Protein AF-A0A535A399-F1 (afdb_monomer_lite)

Structure (mmCIF, N/CA/C/O backbone):
data_AF-A0A535A399-F1
#
_entry.id   AF-A0A535A399-F1
#
loop_
_atom_site.group_PDB
_atom_site.id
_atom_site.type_symbol
_atom_site.label_atom_id
_atom_site.label_alt_id
_atom_site.label_comp_id
_atom_site.label_asym_id
_atom_site.label_entity_id
_atom_site.label_seq_id
_atom_site.pdbx_PDB_ins_code
_atom_site.Cartn_x
_atom_site.Cartn_y
_atom_site.Cartn_z
_atom_site.occupancy
_atom_site.B_iso_or_equiv
_atom_site.auth_seq_id
_atom_site.auth_comp_id
_atom_site.auth_asym_id
_atom_site.auth_atom_id
_atom_site.pdbx_PDB_model_num
ATOM 1 N N . MET A 1 1 ? 43.760 18.604 -15.303 1.00 51.03 1 MET A N 1
ATOM 2 C CA . MET A 1 1 ? 42.952 17.356 -15.287 1.00 51.03 1 MET A CA 1
ATOM 3 C C . MET A 1 1 ? 43.557 16.235 -14.436 1.00 51.03 1 MET A C 1
ATOM 5 O O . MET A 1 1 ? 42.815 15.638 -13.672 1.00 51.03 1 MET A O 1
ATOM 9 N N . ARG A 1 2 ? 44.872 15.962 -14.488 1.00 47.97 2 ARG A N 1
ATOM 10 C CA . ARG A 1 2 ? 45.506 14.887 -13.687 1.00 47.97 2 ARG A CA 1
ATOM 11 C C . ARG A 1 2 ? 45.460 15.099 -12.161 1.00 47.97 2 ARG A C 1
ATOM 13 O O . ARG A 1 2 ? 45.265 14.142 -11.426 1.00 47.97 2 ARG A O 1
ATOM 20 N N . VAL A 1 3 ? 45.540 16.349 -11.697 1.00 52.62 3 VAL A N 1
ATOM 21 C CA . VAL A 1 3 ? 45.495 16.698 -10.259 1.00 52.62 3 VAL A CA 1
ATOM 22 C C . VAL A 1 3 ? 44.094 16.506 -9.654 1.00 52.62 3 VAL A C 1
ATOM 24 O O . VAL A 1 3 ? 43.967 16.018 -8.539 1.00 52.62 3 VAL A O 1
ATOM 27 N N . ALA A 1 4 ? 43.031 16.792 -10.415 1.00 51.91 4 ALA A N 1
ATOM 28 C CA . ALA A 1 4 ? 41.646 16.596 -9.970 1.00 51.91 4 ALA A CA 1
ATOM 29 C C . ALA A 1 4 ? 41.257 15.106 -9.880 1.00 51.91 4 ALA A C 1
ATOM 31 O O . ALA A 1 4 ? 40.524 14.708 -8.976 1.00 51.91 4 ALA A O 1
ATOM 32 N N . ALA A 1 5 ? 41.788 14.273 -10.782 1.00 55.59 5 ALA A N 1
ATOM 33 C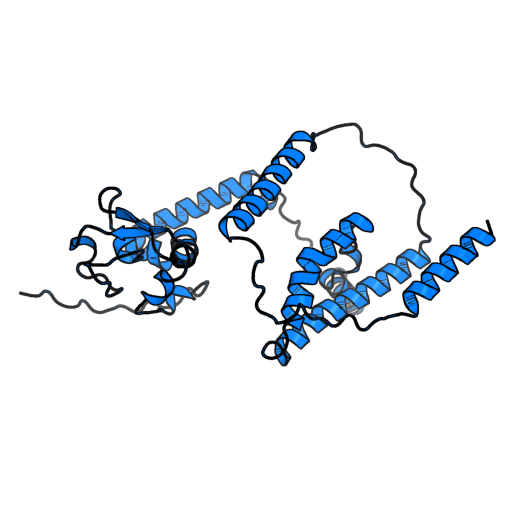 CA . ALA A 1 5 ? 41.616 12.820 -10.740 1.00 55.59 5 ALA A CA 1
ATOM 34 C C . ALA A 1 5 ? 42.373 12.177 -9.560 1.00 55.59 5 ALA A C 1
ATOM 36 O O . ALA A 1 5 ? 41.863 11.267 -8.916 1.00 55.59 5 ALA A O 1
ATOM 37 N N . ALA A 1 6 ? 43.565 12.687 -9.230 1.00 59.94 6 ALA A N 1
ATOM 38 C CA . ALA A 1 6 ? 44.324 12.233 -8.065 1.00 59.94 6 ALA A CA 1
ATOM 39 C C . ALA A 1 6 ? 43.655 12.643 -6.740 1.00 59.94 6 ALA A C 1
ATOM 41 O O . ALA A 1 6 ? 43.586 11.840 -5.816 1.00 59.94 6 ALA A O 1
ATOM 42 N N . ALA A 1 7 ? 43.098 13.857 -6.666 1.00 59.88 7 ALA A N 1
ATOM 43 C CA . ALA A 1 7 ? 42.385 14.341 -5.484 1.00 59.88 7 ALA A CA 1
ATOM 44 C C . ALA A 1 7 ? 41.079 13.571 -5.217 1.00 59.88 7 ALA A C 1
ATOM 46 O O . ALA A 1 7 ? 40.766 13.276 -4.067 1.00 59.88 7 ALA A O 1
ATOM 47 N N . THR A 1 8 ? 40.345 13.196 -6.269 1.00 63.62 8 THR A N 1
ATOM 48 C CA . THR A 1 8 ? 39.123 12.377 -6.157 1.00 63.62 8 THR A CA 1
ATOM 49 C C . THR A 1 8 ? 39.428 10.923 -5.802 1.00 63.62 8 THR A C 1
ATOM 51 O O . THR A 1 8 ? 38.735 10.349 -4.965 1.00 63.62 8 THR A O 1
ATOM 54 N N . ALA A 1 9 ? 40.497 10.341 -6.353 1.00 65.25 9 ALA A N 1
ATOM 55 C CA . ALA A 1 9 ? 40.959 9.006 -5.969 1.00 65.25 9 ALA A CA 1
ATOM 56 C C . ALA A 1 9 ? 41.462 8.956 -4.514 1.00 65.25 9 ALA A C 1
ATOM 58 O O . ALA A 1 9 ? 41.145 8.013 -3.794 1.00 65.25 9 ALA A O 1
ATOM 59 N N . ALA A 1 10 ? 42.181 9.989 -4.058 1.00 62.50 10 ALA A N 1
ATOM 60 C CA . ALA A 1 10 ? 42.617 10.113 -2.668 1.00 62.50 10 ALA A CA 1
ATOM 61 C C . ALA A 1 10 ? 41.430 10.287 -1.708 1.00 62.50 10 ALA A C 1
ATOM 63 O O . ALA A 1 10 ? 41.395 9.642 -0.666 1.00 62.50 10 ALA A O 1
ATOM 64 N N . TRP A 1 11 ? 40.418 11.078 -2.081 1.00 58.31 11 TRP A N 1
ATOM 65 C CA . TRP A 1 11 ? 39.183 11.218 -1.300 1.00 58.31 11 TRP A CA 1
ATOM 66 C C . TRP A 1 11 ? 38.404 9.904 -1.184 1.00 58.31 11 TRP A C 1
ATOM 68 O O . TRP A 1 11 ? 37.965 9.548 -0.091 1.00 58.31 11 TRP A O 1
ATOM 78 N N . LEU A 1 12 ? 38.273 9.146 -2.277 1.00 63.03 12 LEU A N 1
ATOM 79 C CA . LEU A 1 12 ? 37.632 7.826 -2.270 1.00 63.03 12 LEU A CA 1
ATOM 80 C C . LEU A 1 12 ? 38.425 6.801 -1.444 1.00 63.03 12 LEU A C 1
ATOM 82 O O . LEU A 1 12 ? 37.821 6.005 -0.730 1.00 63.03 12 LEU A O 1
ATOM 86 N N . ALA A 1 13 ? 39.759 6.851 -1.485 1.00 62.84 13 ALA A N 1
ATOM 87 C CA . ALA A 1 13 ? 40.618 5.986 -0.678 1.00 62.84 13 ALA A CA 1
ATOM 88 C C . ALA A 1 13 ? 40.545 6.332 0.820 1.00 62.84 13 ALA A C 1
ATOM 90 O O . ALA A 1 13 ? 40.406 5.435 1.645 1.00 62.84 13 ALA A O 1
ATOM 91 N N . ILE A 1 14 ? 40.549 7.619 1.182 1.00 60.12 14 ILE A N 1
ATOM 92 C CA . ILE A 1 14 ? 40.402 8.079 2.574 1.00 60.12 14 ILE A CA 1
ATOM 93 C C . ILE A 1 14 ? 39.015 7.713 3.127 1.00 60.12 14 ILE A C 1
ATOM 95 O O . ILE A 1 14 ? 38.907 7.275 4.270 1.00 60.12 14 ILE A O 1
ATOM 99 N N . SER A 1 15 ? 37.968 7.791 2.298 1.00 57.69 15 SER A N 1
ATOM 100 C CA . SER A 1 15 ? 36.603 7.376 2.664 1.00 57.69 15 SER A CA 1
ATOM 101 C C . SER A 1 15 ? 36.465 5.858 2.861 1.00 57.69 15 SER A C 1
ATOM 103 O O . SER A 1 15 ? 35.567 5.412 3.568 1.00 57.69 15 SER A O 1
ATOM 105 N N . ALA A 1 16 ? 37.340 5.060 2.240 1.00 58.72 16 ALA A N 1
ATOM 106 C CA . ALA A 1 16 ? 37.326 3.599 2.329 1.00 58.72 16 ALA A CA 1
ATOM 107 C C . ALA A 1 16 ? 38.181 3.039 3.483 1.00 58.72 16 ALA A C 1
ATOM 109 O O . ALA A 1 16 ? 37.978 1.895 3.883 1.00 58.72 16 ALA A O 1
ATOM 110 N N . ILE A 1 17 ? 39.129 3.818 4.022 1.00 60.44 17 ILE A N 1
ATOM 111 C CA . ILE A 1 17 ? 40.111 3.342 5.018 1.00 60.44 17 ILE A CA 1
ATOM 112 C C . ILE A 1 17 ? 39.673 3.612 6.470 1.00 60.44 17 ILE A C 1
ATOM 114 O O . ILE A 1 17 ? 40.248 3.048 7.396 1.00 60.44 17 ILE A O 1
ATOM 118 N N . ALA A 1 18 ? 38.606 4.380 6.698 1.00 51.69 18 ALA A N 1
ATOM 119 C CA . ALA A 1 18 ? 38.059 4.582 8.039 1.00 51.69 18 ALA A CA 1
ATOM 120 C C . ALA A 1 18 ? 36.607 4.092 8.160 1.00 51.69 18 ALA A C 1
ATOM 122 O O . ALA A 1 18 ? 35.697 4.913 8.301 1.00 51.69 18 ALA A O 1
ATOM 123 N N . PRO A 1 19 ? 36.345 2.771 8.197 1.00 46.31 19 PRO A N 1
ATOM 124 C CA . PRO A 1 19 ? 35.197 2.299 8.943 1.00 46.31 19 PRO A CA 1
ATOM 125 C C . PRO A 1 19 ? 35.520 2.543 10.423 1.00 46.31 19 PRO A C 1
ATOM 127 O O . PRO A 1 19 ? 35.995 1.662 11.136 1.00 46.31 19 PRO A O 1
ATOM 130 N N . LEU A 1 20 ? 35.289 3.773 10.895 1.00 55.69 20 LEU A N 1
ATOM 131 C CA . LEU A 1 20 ? 34.991 3.968 12.310 1.00 55.69 20 LEU A CA 1
ATOM 132 C C . LEU A 1 20 ? 33.887 2.957 12.643 1.00 55.69 20 LEU A C 1
ATOM 134 O O . LEU A 1 20 ? 32.983 2.788 11.816 1.00 55.69 20 LEU A O 1
ATOM 138 N N . PRO A 1 21 ? 33.945 2.259 13.788 1.00 48.09 21 PRO A N 1
ATOM 139 C CA . PRO A 1 21 ? 32.846 1.411 14.197 1.00 48.09 21 PRO A CA 1
ATOM 140 C C . PRO A 1 21 ? 31.627 2.323 14.325 1.00 48.09 21 PRO A C 1
ATOM 142 O O . PRO A 1 21 ? 31.464 3.035 15.311 1.00 48.09 21 PRO A O 1
ATOM 145 N N . ALA A 1 22 ? 30.792 2.341 13.287 1.00 48.72 22 ALA A N 1
ATOM 146 C CA . ALA A 1 22 ? 29.444 2.852 13.359 1.00 48.72 22 ALA A CA 1
ATOM 147 C C . ALA A 1 22 ? 28.709 1.830 14.212 1.00 48.72 22 ALA A C 1
ATOM 149 O O . ALA A 1 22 ? 28.103 0.876 13.726 1.00 48.72 22 ALA A O 1
ATOM 150 N N . THR A 1 23 ? 28.888 1.964 15.518 1.00 54.34 23 THR A N 1
ATOM 151 C CA . THR A 1 23 ? 28.111 1.247 16.497 1.00 54.34 23 THR A CA 1
ATOM 152 C C . THR A 1 23 ? 26.652 1.540 16.174 1.00 54.34 23 THR A C 1
ATOM 154 O O . THR A 1 23 ? 26.210 2.689 16.170 1.00 54.34 23 THR A O 1
ATOM 157 N N . GLY A 1 24 ? 25.902 0.498 15.815 1.00 47.06 24 GLY A N 1
ATOM 158 C CA . GLY A 1 24 ? 24.469 0.561 15.539 1.00 47.06 24 GLY A CA 1
ATOM 159 C C . GLY A 1 24 ? 23.665 0.838 16.809 1.00 47.06 24 GLY A C 1
ATOM 160 O O . GLY A 1 24 ? 22.754 0.086 17.134 1.00 47.06 24 GLY A O 1
ATOM 161 N N . HIS A 1 25 ? 24.002 1.903 17.542 1.00 51.94 25 HIS A N 1
ATOM 162 C CA . HIS A 1 25 ? 23.424 2.296 18.827 1.00 51.94 25 HIS A CA 1
ATOM 163 C C . HIS A 1 25 ? 21.925 2.636 18.757 1.00 51.94 25 HIS A C 1
ATOM 165 O O . HIS A 1 25 ? 21.311 2.868 19.791 1.00 51.94 25 HIS A O 1
ATOM 171 N N . ALA A 1 26 ? 21.317 2.637 17.566 1.00 54.28 26 ALA A N 1
ATOM 172 C CA . ALA A 1 26 ? 19.892 2.896 17.366 1.00 54.28 26 ALA A CA 1
ATOM 173 C C . ALA A 1 26 ? 19.056 1.636 17.059 1.00 54.28 26 ALA A C 1
ATOM 175 O O . ALA A 1 26 ? 17.834 1.719 16.980 1.00 54.28 26 ALA A O 1
ATOM 176 N N . LEU A 1 27 ? 19.675 0.465 16.878 1.00 54.34 27 LEU A N 1
ATOM 177 C CA . LEU A 1 27 ? 18.979 -0.763 16.476 1.00 54.34 27 LEU A CA 1
ATOM 178 C C . LEU A 1 27 ? 18.649 -1.632 17.700 1.00 54.34 27 LEU A C 1
ATOM 180 O O . LEU A 1 27 ? 19.171 -2.734 17.836 1.00 54.34 27 LEU A O 1
ATOM 184 N N . GLY A 1 28 ? 17.813 -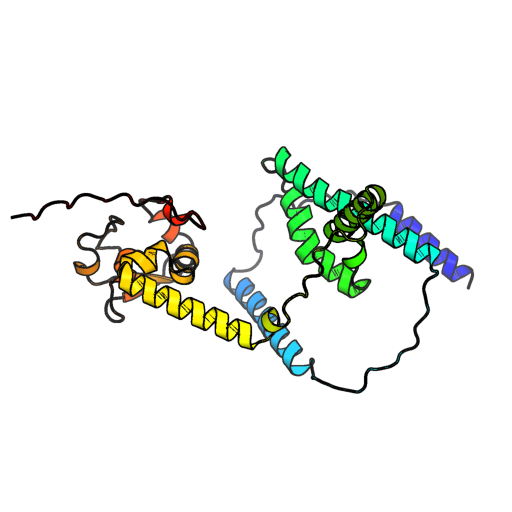1.127 18.614 1.00 54.91 28 GLY A N 1
ATOM 185 C CA . GLY A 1 28 ? 17.301 -1.934 19.736 1.00 54.91 28 GLY A CA 1
ATOM 186 C C . GLY A 1 28 ? 16.899 -1.181 21.008 1.00 54.91 28 GLY A C 1
ATOM 187 O O . GLY A 1 28 ? 16.293 -1.781 21.889 1.00 54.91 28 GLY A O 1
ATOM 188 N N . GLY A 1 29 ? 17.212 0.113 21.127 1.00 58.94 29 GLY A N 1
ATOM 189 C CA . GLY A 1 29 ? 16.781 0.935 22.263 1.00 58.94 29 GLY A CA 1
ATOM 190 C C . GLY A 1 29 ? 15.366 1.487 22.080 1.00 58.94 29 GLY A C 1
ATOM 191 O O . GLY A 1 29 ? 14.971 1.830 20.966 1.00 58.94 29 GLY A O 1
ATOM 192 N N . VAL A 1 30 ? 14.610 1.616 23.174 1.00 57.47 30 VAL A N 1
ATOM 193 C CA . VAL A 1 30 ? 13.337 2.351 23.169 1.00 57.47 30 VAL A CA 1
ATOM 194 C C . VAL A 1 30 ? 13.646 3.818 22.866 1.00 57.47 30 VAL A C 1
ATOM 196 O O . VAL A 1 30 ? 14.316 4.490 23.649 1.00 57.47 30 VAL A O 1
ATOM 199 N N . PHE A 1 31 ? 13.199 4.307 21.709 1.00 60.69 31 PHE A N 1
ATOM 200 C CA . PHE A 1 31 ? 13.395 5.698 21.315 1.00 60.69 31 PHE A CA 1
ATOM 201 C C . PHE A 1 31 ? 12.510 6.599 22.181 1.00 60.69 31 PHE A C 1
ATOM 203 O O . PHE A 1 31 ? 11.288 6.617 22.028 1.00 60.69 31 PHE A O 1
ATOM 210 N N . THR A 1 32 ? 13.113 7.342 23.105 1.00 71.62 32 THR A N 1
ATOM 211 C CA . THR A 1 32 ? 12.411 8.369 23.874 1.00 71.62 32 THR A CA 1
ATOM 212 C C . THR A 1 32 ? 12.397 9.661 23.064 1.00 71.62 32 THR A C 1
ATOM 214 O O . THR A 1 32 ? 13.442 10.195 22.693 1.00 71.62 32 THR A O 1
ATOM 217 N N . LEU A 1 33 ? 11.203 10.162 22.729 1.00 74.38 33 LEU A N 1
ATOM 218 C CA . LEU A 1 33 ? 11.092 11.415 21.987 1.00 74.38 33 LEU A CA 1
ATOM 219 C C . LEU A 1 33 ? 11.594 12.574 22.870 1.00 74.38 33 LEU A C 1
ATOM 221 O O . LEU A 1 33 ? 11.069 12.761 23.967 1.00 74.38 33 LEU A O 1
ATOM 225 N N . PRO A 1 34 ? 12.547 13.398 22.395 1.00 81.50 34 PRO A N 1
ATOM 226 C CA . PRO A 1 34 ? 13.045 14.552 23.147 1.00 81.50 34 PRO A CA 1
ATOM 227 C C . PRO A 1 34 ? 12.033 15.710 23.215 1.00 81.50 34 PRO A C 1
ATOM 229 O O . PRO A 1 34 ? 12.269 16.699 23.903 1.00 81.50 34 PRO A O 1
ATOM 232 N N . VAL A 1 35 ? 10.917 15.607 22.487 1.00 88.25 35 VAL A N 1
ATOM 233 C CA . VAL A 1 35 ? 9.863 16.622 22.386 1.00 88.25 35 VAL A CA 1
ATOM 234 C C . VAL A 1 35 ? 8.502 16.035 22.774 1.00 88.25 35 VAL A C 1
ATOM 236 O O . VAL A 1 35 ? 8.281 14.839 22.565 1.00 88.25 35 VAL A O 1
ATOM 239 N N . PRO A 1 36 ? 7.560 16.850 23.291 1.00 91.44 36 PRO A N 1
ATOM 240 C CA . PRO A 1 36 ? 6.207 16.391 23.594 1.00 91.44 36 PRO A CA 1
ATOM 241 C C . PRO A 1 36 ? 5.538 15.741 22.376 1.00 91.44 36 PRO A C 1
ATOM 243 O O . PRO A 1 36 ? 5.612 16.275 21.266 1.00 91.44 36 PRO A O 1
ATOM 246 N N . LEU A 1 37 ? 4.834 14.624 22.590 1.00 80.69 37 LEU A N 1
ATOM 247 C CA . LEU A 1 37 ? 4.185 13.842 21.527 1.00 80.69 37 LEU A CA 1
ATOM 248 C C . LEU A 1 37 ? 3.296 14.703 20.617 1.00 80.69 37 LEU A C 1
ATOM 250 O O . LEU A 1 37 ? 3.333 14.555 19.399 1.00 80.69 37 LEU A O 1
ATOM 254 N N . ALA A 1 38 ? 2.536 15.635 21.198 1.00 85.19 38 ALA A N 1
ATOM 255 C CA . ALA A 1 38 ? 1.663 16.530 20.443 1.00 85.19 38 ALA A CA 1
ATOM 256 C C . ALA A 1 38 ? 2.442 17.393 19.436 1.00 85.19 38 ALA A C 1
ATOM 258 O O . ALA A 1 38 ? 2.012 17.539 18.295 1.00 85.19 38 ALA A O 1
ATOM 259 N N . LEU A 1 39 ? 3.609 17.914 19.831 1.00 87.50 39 LEU A N 1
ATOM 260 C CA . LEU A 1 39 ? 4.452 18.727 18.955 1.00 87.50 39 LEU A CA 1
ATOM 261 C C . LEU A 1 39 ? 5.055 17.879 17.828 1.00 87.50 39 LEU A C 1
ATOM 263 O O . LEU A 1 39 ? 5.101 18.321 16.682 1.00 87.50 39 LEU A O 1
ATOM 267 N N . TYR A 1 40 ? 5.462 16.646 18.141 1.00 85.25 40 TYR A N 1
ATOM 268 C CA . TYR A 1 40 ? 5.949 15.693 17.145 1.00 85.25 40 TYR A CA 1
ATOM 269 C C . TYR A 1 40 ? 4.874 15.339 16.109 1.00 85.25 40 TYR A C 1
ATOM 271 O O . TYR A 1 40 ? 5.120 15.459 14.910 1.00 85.25 40 TYR A O 1
ATOM 279 N N . LEU A 1 41 ? 3.673 14.953 16.555 1.00 87.56 41 LEU A N 1
ATOM 280 C CA . LEU A 1 41 ? 2.565 14.591 15.666 1.00 87.56 41 LEU A CA 1
ATOM 281 C C . LEU A 1 41 ? 2.095 15.785 14.829 1.00 87.56 41 LEU A C 1
ATOM 283 O O . LEU A 1 41 ? 1.865 15.632 13.630 1.00 87.56 41 LEU A O 1
ATOM 287 N N . ALA A 1 42 ? 2.008 16.976 15.429 1.00 90.88 42 ALA A N 1
ATOM 288 C CA . ALA A 1 42 ? 1.669 18.199 14.708 1.00 90.88 42 ALA A CA 1
ATOM 289 C C . ALA A 1 42 ? 2.714 18.527 13.632 1.00 90.88 42 ALA A C 1
ATOM 291 O O . ALA A 1 42 ? 2.350 18.822 12.495 1.00 90.88 42 ALA A O 1
ATOM 292 N N . GLY A 1 43 ? 4.007 18.418 13.957 1.00 92.50 43 GLY A N 1
ATOM 293 C CA . GLY A 1 43 ? 5.096 18.625 13.001 1.00 92.50 43 GLY A CA 1
ATOM 294 C C . GLY A 1 43 ? 5.082 17.606 11.859 1.00 92.50 43 GLY A C 1
ATOM 295 O O . GLY A 1 43 ? 5.147 17.992 10.693 1.00 92.50 43 GLY A O 1
ATOM 296 N N . ALA A 1 44 ? 4.931 16.316 12.172 1.00 88.50 44 ALA A N 1
ATOM 297 C CA . ALA A 1 44 ? 4.834 15.255 11.172 1.00 88.50 44 ALA A CA 1
ATOM 298 C C . ALA A 1 44 ? 3.626 15.463 10.243 1.00 88.50 44 ALA A C 1
ATOM 300 O O . ALA A 1 44 ? 3.773 15.435 9.020 1.00 88.50 44 ALA A O 1
ATOM 301 N N . GLY A 1 45 ? 2.451 15.749 10.813 1.00 93.12 45 GLY A N 1
ATOM 302 C CA . GLY A 1 45 ? 1.237 16.048 10.056 1.00 93.12 45 GLY A CA 1
ATOM 303 C C . GLY A 1 45 ? 1.390 17.280 9.163 1.00 93.12 45 GLY A C 1
ATOM 304 O O . GLY A 1 45 ? 1.012 17.240 7.993 1.00 93.12 45 GLY A O 1
ATOM 305 N N . ALA A 1 46 ? 2.012 18.347 9.672 1.00 94.12 46 ALA A N 1
ATOM 306 C CA . ALA A 1 46 ? 2.277 19.561 8.905 1.00 94.12 46 ALA A CA 1
ATOM 307 C C . ALA A 1 46 ? 3.230 19.313 7.726 1.00 94.12 46 ALA A C 1
ATOM 309 O O . ALA A 1 46 ? 2.963 19.794 6.627 1.00 94.12 46 ALA A O 1
ATOM 310 N N . VAL A 1 47 ? 4.305 18.535 7.912 1.00 94.12 47 VAL A N 1
ATOM 311 C CA . VAL A 1 47 ? 5.243 18.179 6.829 1.00 94.12 47 VAL A CA 1
ATOM 312 C C . VAL A 1 47 ? 4.543 17.358 5.747 1.00 94.12 47 VAL A C 1
ATOM 314 O O . VAL A 1 47 ? 4.705 17.645 4.561 1.00 94.12 47 VAL A O 1
ATOM 317 N N . VAL A 1 48 ? 3.728 16.374 6.138 1.00 93.00 48 VAL A N 1
ATOM 318 C CA . VAL A 1 48 ? 2.931 15.581 5.192 1.00 93.00 48 VAL A CA 1
ATOM 319 C C . VAL A 1 48 ? 1.963 16.484 4.425 1.00 93.00 48 VAL A C 1
ATOM 321 O O . VAL A 1 48 ? 1.987 16.478 3.195 1.00 93.00 48 VAL A O 1
ATOM 324 N N . ALA A 1 49 ? 1.177 17.319 5.109 1.00 91.56 49 ALA A N 1
ATOM 325 C CA . ALA A 1 49 ? 0.246 18.251 4.468 1.00 91.56 49 ALA A CA 1
ATOM 326 C C . ALA A 1 49 ? 0.964 19.217 3.508 1.00 91.56 49 ALA A C 1
ATOM 328 O O . ALA A 1 49 ? 0.548 19.375 2.359 1.00 91.56 49 ALA A O 1
ATOM 329 N N . ALA A 1 50 ? 2.087 19.800 3.935 1.00 92.31 50 ALA A N 1
ATOM 330 C CA . ALA A 1 50 ? 2.911 20.664 3.098 1.00 92.31 50 ALA A CA 1
ATOM 331 C C . ALA A 1 50 ? 3.444 19.924 1.861 1.00 92.31 50 ALA A C 1
ATOM 333 O O . ALA A 1 50 ? 3.434 20.489 0.770 1.00 92.31 50 ALA A O 1
ATOM 334 N N . SER A 1 51 ? 3.845 18.653 1.991 1.00 90.19 51 SER A N 1
ATOM 335 C CA . SER A 1 51 ? 4.291 17.840 0.851 1.00 90.19 51 SER A CA 1
ATOM 336 C C . SER A 1 51 ? 3.197 17.661 -0.207 1.00 90.19 51 SER A C 1
ATOM 338 O O . SER A 1 51 ? 3.488 17.774 -1.398 1.00 90.19 51 SER A O 1
ATOM 340 N N . PHE A 1 52 ? 1.934 17.478 0.202 1.00 89.31 52 PHE A N 1
ATOM 341 C CA . PHE A 1 52 ? 0.798 17.407 -0.720 1.00 89.31 52 PHE A CA 1
ATOM 342 C C . PHE A 1 52 ? 0.540 18.750 -1.398 1.00 89.31 52 PHE A C 1
ATOM 344 O O . PHE A 1 52 ? 0.339 18.786 -2.608 1.00 89.31 52 PHE A O 1
ATOM 351 N N . VAL A 1 53 ? 0.592 19.855 -0.647 1.00 91.56 53 VAL A N 1
ATOM 352 C CA . VAL A 1 53 ? 0.449 21.206 -1.213 1.00 91.56 53 VAL A CA 1
ATOM 353 C C . VAL A 1 53 ? 1.533 21.461 -2.256 1.00 91.56 53 VAL A C 1
ATOM 355 O O . VAL A 1 53 ? 1.221 21.864 -3.373 1.00 91.56 53 VAL A O 1
ATOM 358 N N . VAL A 1 54 ? 2.795 21.170 -1.934 1.00 89.44 54 VAL A N 1
ATOM 359 C CA . VAL A 1 54 ? 3.912 21.288 -2.879 1.00 89.44 54 VAL A CA 1
ATOM 360 C C . VAL A 1 54 ? 3.674 20.401 -4.096 1.00 89.44 54 VAL A C 1
ATOM 362 O O . VAL A 1 54 ? 3.792 20.888 -5.215 1.00 89.44 54 VAL A O 1
ATOM 365 N N . ALA A 1 55 ? 3.289 19.137 -3.913 1.00 86.94 55 ALA A N 1
ATOM 366 C CA . ALA A 1 55 ? 2.998 18.241 -5.026 1.00 86.94 55 ALA A CA 1
ATOM 367 C C . ALA A 1 55 ? 1.890 18.805 -5.929 1.00 86.94 55 ALA A C 1
ATOM 369 O O . ALA A 1 55 ? 2.084 18.889 -7.133 1.00 86.94 55 ALA A O 1
ATOM 370 N N . VAL A 1 56 ? 0.773 19.273 -5.375 1.00 86.75 56 VAL A N 1
ATOM 371 C CA . VAL A 1 56 ? -0.343 19.839 -6.153 1.00 86.75 56 VAL A CA 1
ATOM 372 C C . VAL A 1 56 ? 0.053 21.132 -6.875 1.00 86.75 56 VAL A C 1
ATOM 374 O O . VAL A 1 56 ? -0.321 21.336 -8.027 1.00 86.75 56 VAL A O 1
ATOM 377 N N . VAL A 1 57 ? 0.817 22.011 -6.223 1.00 88.06 57 VAL A N 1
ATOM 378 C CA . VAL A 1 57 ? 1.216 23.309 -6.793 1.00 88.06 57 VAL A CA 1
ATOM 379 C C . VAL A 1 57 ? 2.301 23.150 -7.867 1.00 88.06 57 VAL A C 1
ATOM 381 O O . VAL A 1 57 ? 2.286 23.861 -8.879 1.00 88.06 57 VAL A O 1
ATOM 384 N N . VAL A 1 58 ? 3.251 22.235 -7.647 1.00 86.69 58 VAL A N 1
ATOM 385 C CA . VAL A 1 58 ? 4.431 22.029 -8.503 1.00 86.69 58 VAL A CA 1
ATOM 386 C C . VAL A 1 58 ? 4.146 21.053 -9.640 1.00 86.69 58 VAL A C 1
ATOM 388 O O . VAL A 1 58 ? 4.591 21.287 -10.766 1.00 86.69 58 VAL A O 1
ATOM 391 N N . VAL A 1 59 ? 3.413 19.966 -9.381 1.00 82.25 59 VAL A N 1
ATOM 392 C CA . VAL A 1 59 ? 3.105 18.948 -10.392 1.00 82.25 59 VAL A CA 1
ATOM 393 C C . VAL A 1 59 ? 2.009 19.481 -11.305 1.00 82.25 59 VAL A C 1
ATOM 395 O O . VAL A 1 59 ? 0.816 19.308 -11.075 1.00 82.25 59 VAL A O 1
ATOM 398 N N . ARG A 1 60 ? 2.430 20.139 -12.384 1.00 78.75 60 ARG A N 1
ATOM 399 C CA . ARG A 1 60 ? 1.533 20.588 -13.447 1.00 78.75 60 ARG A CA 1
ATOM 400 C C . ARG A 1 60 ? 1.458 19.522 -14.539 1.00 78.75 60 ARG A C 1
ATOM 402 O O . ARG A 1 60 ? 2.501 19.143 -15.078 1.00 78.75 60 ARG A O 1
ATOM 409 N N . PRO A 1 61 ? 0.259 19.034 -14.896 1.00 64.81 61 PRO A N 1
ATOM 410 C CA . PRO A 1 61 ? 0.119 18.125 -16.017 1.00 64.81 61 PRO A CA 1
ATOM 411 C C . PRO A 1 61 ? 0.380 18.878 -17.328 1.00 64.81 61 PRO A C 1
ATOM 413 O O . PRO A 1 61 ? -0.396 19.738 -17.730 1.00 64.81 61 PRO A O 1
ATOM 416 N N . GLY A 1 62 ? 1.462 18.510 -18.013 1.00 59.69 62 GLY A N 1
ATOM 417 C CA . GLY A 1 62 ? 1.605 18.730 -19.451 1.00 59.69 62 GLY A CA 1
ATOM 418 C C . GLY A 1 62 ? 2.524 19.874 -19.885 1.00 59.69 62 GLY A C 1
ATOM 419 O O . GLY A 1 62 ? 2.333 21.042 -19.566 1.00 59.69 62 GLY A O 1
ATOM 420 N N . GLY A 1 63 ? 3.488 19.496 -20.723 1.00 72.06 63 GLY A N 1
ATOM 421 C CA . GLY A 1 63 ? 4.332 20.342 -21.561 1.00 72.06 63 GLY A CA 1
ATOM 422 C C . GLY A 1 63 ? 4.946 19.482 -22.675 1.00 72.06 63 GLY A C 1
ATOM 423 O O . GLY A 1 63 ? 4.720 18.271 -22.726 1.00 72.06 63 GLY A O 1
ATOM 424 N N . ARG A 1 64 ? 5.736 20.083 -23.576 1.00 73.38 64 ARG A N 1
ATOM 425 C CA . ARG A 1 64 ? 6.568 19.319 -24.527 1.00 73.38 64 ARG A CA 1
ATOM 426 C C . ARG A 1 64 ? 7.566 18.465 -23.746 1.00 73.38 64 ARG A C 1
ATOM 428 O O . ARG A 1 64 ? 8.205 18.987 -22.839 1.00 73.38 64 ARG A O 1
ATOM 435 N N . ILE A 1 65 ? 7.725 17.193 -24.125 1.00 74.50 65 ILE A N 1
ATOM 436 C CA . ILE A 1 65 ? 8.734 16.297 -23.542 1.00 74.50 65 ILE A CA 1
ATOM 437 C C . ILE A 1 65 ? 10.113 16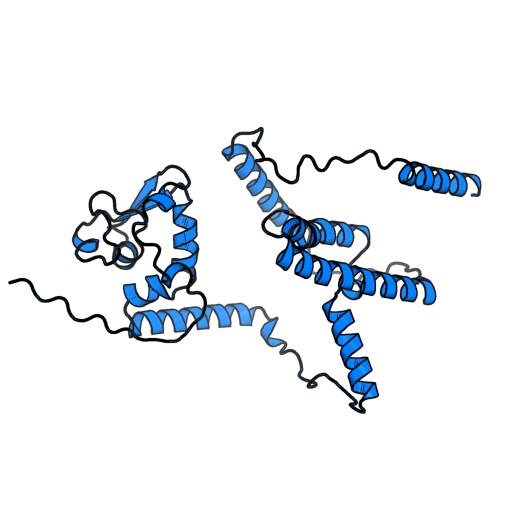.945 -23.755 1.00 74.50 65 ILE A C 1
ATOM 439 O O . ILE A 1 65 ? 10.546 17.070 -24.910 1.00 74.50 65 ILE A O 1
ATOM 443 N N . PRO A 1 66 ? 10.794 17.398 -22.686 1.00 75.38 66 PRO A N 1
ATOM 444 C CA . PRO A 1 66 ? 12.087 18.047 -22.821 1.00 75.38 66 PRO A CA 1
ATOM 445 C C . PRO A 1 66 ? 13.087 17.046 -23.393 1.00 75.38 66 PRO A C 1
ATOM 447 O O . PRO A 1 66 ? 13.284 15.969 -22.834 1.00 75.38 66 PRO A O 1
ATOM 450 N N . HIS A 1 67 ? 13.717 17.394 -24.510 1.00 81.44 67 HIS A N 1
ATOM 451 C CA . HIS A 1 67 ? 14.839 16.627 -25.036 1.00 81.44 67 HIS A CA 1
ATOM 452 C C . HIS A 1 67 ? 16.116 17.193 -24.426 1.00 81.44 67 HIS A C 1
ATOM 454 O O . HIS A 1 67 ? 16.438 18.363 -24.622 1.00 81.44 67 HIS A O 1
ATOM 460 N N . TYR A 1 68 ? 16.831 16.368 -23.670 1.00 83.31 68 TYR A N 1
ATOM 461 C CA . TYR A 1 68 ? 18.120 16.708 -23.082 1.00 83.31 68 TYR A CA 1
ATOM 462 C C . TYR A 1 68 ? 19.198 15.773 -23.638 1.00 83.31 68 TYR A C 1
ATOM 464 O O . TYR A 1 68 ? 18.911 14.612 -23.950 1.00 83.31 68 TYR A O 1
ATOM 472 N N . PRO A 1 69 ? 20.442 16.254 -23.799 1.00 86.50 69 PRO A N 1
ATOM 473 C CA . PRO A 1 69 ? 21.525 15.421 -24.293 1.00 86.50 69 PRO A CA 1
ATOM 474 C C . PRO A 1 69 ? 21.790 14.284 -23.303 1.00 86.50 69 PRO A C 1
ATOM 476 O O . PRO A 1 69 ? 22.030 14.512 -22.118 1.00 86.50 69 PRO A O 1
ATOM 479 N N . THR A 1 70 ? 21.769 13.051 -23.799 1.00 89.62 70 THR A N 1
ATOM 480 C CA . THR A 1 70 ? 22.130 11.858 -23.030 1.00 89.62 70 THR A CA 1
ATOM 481 C C . THR A 1 70 ? 23.439 11.286 -23.556 1.00 89.62 70 THR A C 1
ATOM 483 O O . THR A 1 70 ? 23.780 11.442 -24.730 1.00 89.62 70 THR A O 1
ATOM 486 N N . ARG A 1 71 ? 24.208 10.640 -22.677 1.00 87.44 71 ARG A N 1
ATOM 487 C CA . ARG A 1 71 ? 25.403 9.885 -23.063 1.00 87.44 71 ARG A CA 1
ATOM 488 C C . ARG A 1 71 ? 25.191 8.419 -22.705 1.00 87.44 71 ARG A C 1
ATOM 490 O O . ARG A 1 71 ? 24.926 8.138 -21.535 1.00 87.44 71 ARG A O 1
ATOM 497 N N . PRO A 1 72 ? 25.289 7.491 -23.669 1.00 85.81 72 PRO A N 1
ATOM 498 C CA . PRO A 1 72 ? 25.119 6.081 -23.377 1.00 85.81 72 PRO A CA 1
ATOM 499 C C . PRO A 1 72 ? 26.281 5.586 -22.517 1.00 85.81 72 PRO A C 1
ATOM 501 O O . PRO A 1 72 ? 27.446 5.912 -22.751 1.00 85.81 72 PRO A O 1
ATOM 504 N N . ILE A 1 73 ? 25.953 4.776 -21.518 1.00 86.50 73 ILE A N 1
ATOM 505 C CA . ILE A 1 73 ? 26.943 4.002 -20.773 1.00 86.50 73 ILE A CA 1
ATOM 506 C C . ILE A 1 73 ? 27.420 2.859 -21.678 1.00 86.50 73 ILE A C 1
ATOM 508 O O . ILE A 1 73 ? 26.645 2.335 -22.481 1.00 86.50 73 ILE A O 1
ATOM 512 N N . LEU A 1 74 ? 28.692 2.464 -21.552 1.00 91.31 74 LEU A N 1
ATOM 513 C CA . LEU A 1 74 ? 29.237 1.335 -22.305 1.00 91.31 74 LEU A CA 1
ATOM 514 C C . LEU A 1 74 ? 28.370 0.072 -22.093 1.00 91.31 74 LEU A C 1
ATOM 516 O O . LEU A 1 74 ? 28.095 -0.292 -20.946 1.00 91.31 74 LEU A O 1
ATOM 520 N N . PRO A 1 75 ? 27.970 -0.647 -23.159 1.00 87.88 75 PRO A N 1
ATOM 521 C CA . PRO A 1 75 ? 27.068 -1.793 -23.030 1.00 87.88 75 PRO A CA 1
ATOM 522 C C . PRO A 1 75 ? 27.600 -2.891 -22.103 1.00 87.88 75 PRO A C 1
ATOM 524 O O . PRO A 1 75 ? 26.846 -3.495 -21.341 1.00 87.88 75 PRO A O 1
ATOM 527 N N . GLU A 1 76 ? 28.913 -3.136 -22.122 1.00 90.25 76 GLU A N 1
ATOM 528 C CA . GLU A 1 76 ? 29.524 -4.158 -21.272 1.00 90.25 76 GLU A CA 1
ATOM 529 C C . GLU A 1 76 ? 29.492 -3.802 -19.787 1.00 90.25 76 GLU A C 1
ATOM 531 O O . GLU A 1 76 ? 29.217 -4.671 -18.957 1.00 90.25 76 GLU A O 1
ATOM 536 N N . THR A 1 77 ? 29.769 -2.542 -19.442 1.00 89.50 77 THR A N 1
ATOM 537 C CA . THR A 1 77 ? 29.767 -2.087 -18.048 1.00 89.50 77 THR A CA 1
ATOM 538 C C . THR A 1 77 ? 28.347 -2.069 -17.505 1.00 89.50 77 THR A C 1
ATOM 540 O O . THR A 1 77 ? 28.115 -2.572 -16.407 1.00 89.50 77 THR A O 1
ATOM 543 N N . ALA A 1 78 ? 27.381 -1.612 -18.307 1.00 88.31 78 ALA A N 1
ATOM 544 C CA . ALA A 1 78 ? 25.963 -1.679 -17.975 1.00 88.31 78 ALA A CA 1
ATOM 545 C C . ALA A 1 78 ? 25.497 -3.129 -17.754 1.00 88.31 78 ALA A C 1
ATOM 547 O O . ALA A 1 78 ? 24.820 -3.422 -16.768 1.00 88.31 78 ALA A O 1
ATOM 548 N N . ARG A 1 79 ? 25.915 -4.067 -18.617 1.00 90.00 79 ARG A N 1
ATOM 549 C CA . ARG A 1 79 ? 25.594 -5.493 -18.470 1.00 90.00 79 ARG A CA 1
ATOM 550 C C . ARG A 1 79 ? 26.189 -6.081 -17.192 1.00 90.00 79 ARG A C 1
ATOM 552 O O . ARG A 1 79 ? 25.458 -6.706 -16.428 1.00 90.00 79 ARG A O 1
ATOM 559 N N . ARG A 1 80 ? 27.491 -5.887 -16.946 1.00 91.38 80 ARG A N 1
ATOM 560 C CA . ARG A 1 80 ? 28.171 -6.395 -15.736 1.00 91.38 80 ARG A CA 1
ATOM 561 C C . ARG A 1 80 ? 27.556 -5.804 -14.468 1.00 91.38 80 ARG A C 1
ATOM 563 O O . ARG A 1 80 ? 27.268 -6.553 -13.541 1.00 91.38 80 ARG A O 1
ATOM 570 N N . GLY A 1 81 ? 27.285 -4.498 -14.464 1.00 91.38 81 GLY A N 1
ATOM 571 C CA . GLY A 1 81 ? 26.595 -3.820 -13.369 1.00 91.38 81 GLY A CA 1
ATOM 572 C C . GLY A 1 81 ? 25.207 -4.406 -13.119 1.00 91.38 81 GLY A C 1
ATOM 573 O O . GLY A 1 81 ? 24.891 -4.764 -11.992 1.00 91.38 81 GLY A O 1
ATOM 574 N N . SER A 1 82 ? 24.404 -4.608 -14.167 1.00 91.56 82 SER A N 1
ATOM 575 C CA . SER A 1 82 ? 23.081 -5.228 -14.031 1.00 91.56 82 SER A CA 1
ATOM 576 C C . SER A 1 82 ? 23.163 -6.658 -13.486 1.00 91.56 82 SER A C 1
ATOM 578 O O . SER A 1 82 ? 22.394 -7.010 -12.599 1.00 91.56 82 S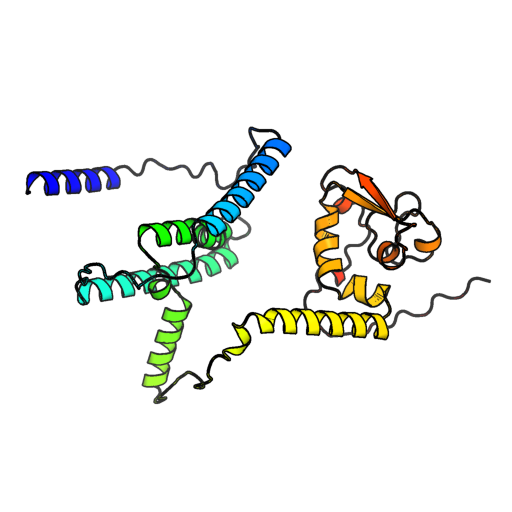ER A O 1
ATOM 580 N N . LEU A 1 83 ? 24.116 -7.479 -13.943 1.00 91.56 83 LEU A N 1
ATOM 581 C CA . LEU A 1 83 ? 24.340 -8.828 -13.404 1.00 91.56 83 LEU A CA 1
ATOM 582 C C . LEU A 1 83 ? 24.727 -8.813 -11.922 1.00 91.56 83 LEU A C 1
ATOM 584 O O . LEU A 1 83 ? 24.198 -9.618 -11.157 1.00 91.56 83 LEU A O 1
ATOM 588 N N . LEU A 1 84 ? 25.609 -7.896 -11.523 1.00 93.62 84 LEU A N 1
ATOM 589 C CA . LEU A 1 84 ? 25.993 -7.713 -10.126 1.00 93.62 84 LEU A CA 1
ATOM 590 C C . LEU A 1 84 ? 24.787 -7.301 -9.274 1.00 93.62 84 LEU A C 1
ATOM 592 O O . LEU A 1 84 ? 24.540 -7.914 -8.241 1.00 93.62 84 LEU A O 1
ATOM 596 N N . LEU A 1 85 ? 24.006 -6.317 -9.730 1.00 93.69 85 LEU A N 1
ATOM 597 C CA . LEU A 1 85 ? 22.791 -5.873 -9.042 1.00 93.69 85 LEU A CA 1
ATOM 598 C C . LEU A 1 85 ? 21.761 -7.002 -8.931 1.00 93.69 85 LEU A C 1
ATOM 600 O O . LEU A 1 85 ? 21.155 -7.158 -7.878 1.00 93.69 85 LEU A O 1
ATOM 604 N N . ARG A 1 86 ? 21.589 -7.824 -9.972 1.00 94.75 86 ARG A N 1
ATOM 605 C CA . ARG A 1 86 ? 20.686 -8.988 -9.938 1.00 94.75 86 ARG A CA 1
ATOM 606 C C . ARG A 1 86 ? 21.105 -9.984 -8.870 1.00 94.75 86 ARG A C 1
ATOM 608 O O . ARG A 1 86 ? 20.267 -10.419 -8.088 1.00 94.75 86 ARG A O 1
ATOM 615 N N . TRP A 1 87 ? 22.393 -10.322 -8.825 1.00 94.31 87 TRP A N 1
ATOM 616 C CA . TRP A 1 87 ? 22.945 -11.207 -7.802 1.00 94.31 87 TRP A CA 1
ATOM 617 C C . TRP A 1 87 ? 22.770 -10.632 -6.400 1.00 94.31 87 TRP A C 1
ATOM 619 O O . TRP A 1 87 ? 22.254 -11.321 -5.524 1.00 94.31 87 TRP A O 1
ATOM 629 N N . LEU A 1 88 ? 23.134 -9.362 -6.209 1.00 94.25 88 LEU A N 1
ATOM 630 C CA . LEU A 1 88 ? 23.006 -8.676 -4.928 1.00 94.25 88 LEU A CA 1
ATOM 631 C C . LEU A 1 88 ? 21.551 -8.636 -4.454 1.00 94.25 88 LEU A C 1
ATOM 633 O O . LEU A 1 88 ? 21.280 -8.920 -3.294 1.00 94.25 88 LEU A O 1
ATOM 637 N N . GLY A 1 89 ? 20.616 -8.342 -5.355 1.00 93.44 89 GLY A N 1
ATOM 638 C CA . GLY A 1 89 ? 19.189 -8.312 -5.056 1.00 93.44 89 GLY A CA 1
ATOM 639 C C . GLY A 1 89 ? 18.628 -9.674 -4.660 1.00 93.44 89 GLY A C 1
ATOM 640 O O . GLY A 1 89 ? 17.838 -9.766 -3.725 1.00 93.44 89 GLY A O 1
ATOM 641 N N . MET A 1 90 ? 19.082 -10.744 -5.315 1.00 93.88 90 MET A N 1
ATOM 642 C CA . MET A 1 90 ? 18.701 -12.115 -4.971 1.00 93.88 90 MET A CA 1
ATOM 643 C C . MET A 1 90 ? 19.245 -12.524 -3.600 1.00 93.88 90 MET A C 1
ATOM 645 O O . MET A 1 90 ? 18.488 -13.011 -2.764 1.00 93.88 90 MET A O 1
ATOM 649 N N . VAL A 1 91 ? 20.535 -12.277 -3.352 1.00 93.06 91 VAL A N 1
ATOM 650 C CA . VAL A 1 91 ? 21.181 -12.564 -2.062 1.00 93.06 91 VAL A CA 1
ATOM 651 C C . VAL A 1 91 ? 20.521 -11.770 -0.941 1.00 93.06 91 VAL A C 1
ATOM 653 O O . VAL A 1 91 ? 20.216 -12.334 0.103 1.00 93.06 91 VAL A O 1
ATOM 656 N N . TRP A 1 92 ? 20.249 -10.486 -1.162 1.00 92.56 92 TRP A N 1
ATOM 657 C CA . TRP A 1 92 ? 19.577 -9.640 -0.184 1.00 92.56 92 TRP A CA 1
ATOM 658 C C . TRP A 1 92 ? 18.157 -10.130 0.119 1.00 92.56 92 TRP A C 1
ATOM 660 O O . TRP A 1 92 ? 17.826 -10.316 1.287 1.00 92.56 92 TRP A O 1
ATOM 670 N N . TRP A 1 93 ? 17.333 -10.394 -0.901 1.00 93.06 93 TRP A N 1
ATOM 671 C CA . TRP A 1 93 ? 15.940 -10.799 -0.699 1.00 93.06 93 TRP A CA 1
ATOM 672 C C . TRP A 1 93 ? 15.814 -12.169 -0.029 1.00 93.06 93 TRP A C 1
ATOM 674 O O . TRP A 1 93 ? 15.142 -12.307 0.992 1.00 93.06 93 TRP A O 1
ATOM 684 N N . PHE A 1 94 ? 16.486 -13.188 -0.570 1.00 91.88 94 PHE A N 1
ATOM 685 C CA . PHE A 1 94 ? 16.431 -14.538 -0.004 1.00 91.88 94 PHE A CA 1
ATOM 686 C C . PHE A 1 94 ? 17.202 -14.640 1.314 1.00 91.88 94 PHE A C 1
ATOM 688 O O . PHE A 1 94 ? 16.783 -15.375 2.205 1.00 91.88 94 PHE A O 1
ATOM 695 N N . GLY A 1 95 ? 18.269 -13.856 1.478 1.00 89.88 95 GLY A N 1
ATOM 696 C CA . GLY A 1 95 ? 18.976 -13.715 2.747 1.00 89.88 95 GLY A CA 1
ATOM 697 C C . GLY A 1 95 ? 18.090 -13.105 3.831 1.00 89.88 95 GLY A C 1
ATOM 698 O O . GLY A 1 95 ? 18.043 -13.637 4.934 1.00 89.88 95 GLY A O 1
ATOM 699 N N . ALA A 1 96 ? 17.323 -12.055 3.520 1.00 89.06 96 ALA A N 1
ATOM 700 C CA . ALA A 1 96 ? 16.373 -11.462 4.462 1.00 89.06 96 ALA A CA 1
ATOM 701 C C . ALA A 1 96 ? 15.298 -12.468 4.909 1.00 89.06 96 ALA A C 1
ATOM 703 O O . ALA A 1 96 ? 14.997 -12.544 6.099 1.00 89.06 96 ALA A O 1
ATOM 704 N N . ILE A 1 97 ? 14.775 -13.284 3.984 1.00 89.50 97 ILE A N 1
ATOM 705 C CA . ILE A 1 97 ? 13.825 -14.362 4.309 1.00 89.50 97 ILE A CA 1
ATOM 706 C C . ILE A 1 97 ? 14.484 -15.412 5.212 1.00 89.50 97 ILE A C 1
ATOM 708 O O . ILE A 1 97 ? 13.936 -15.745 6.260 1.00 89.50 97 ILE A O 1
ATOM 712 N N . ALA A 1 98 ? 15.670 -15.908 4.849 1.00 89.69 98 ALA A N 1
ATOM 713 C CA . ALA A 1 98 ? 16.377 -16.926 5.626 1.00 89.69 98 ALA A CA 1
ATOM 714 C C . ALA A 1 98 ? 16.712 -16.442 7.049 1.00 89.69 98 ALA A C 1
ATOM 716 O O . ALA A 1 98 ? 16.466 -17.154 8.020 1.00 89.69 98 ALA A O 1
ATOM 717 N N . ILE A 1 99 ? 17.204 -15.206 7.187 1.00 87.31 99 ILE A N 1
ATOM 718 C CA . ILE A 1 99 ? 17.476 -14.587 8.492 1.00 87.31 99 ILE A CA 1
ATOM 719 C C . ILE A 1 99 ? 16.173 -14.416 9.284 1.00 87.31 99 ILE A C 1
ATOM 721 O O . ILE A 1 99 ? 16.156 -14.679 10.484 1.00 87.31 99 ILE A O 1
ATOM 725 N N . GLY A 1 100 ? 15.076 -14.027 8.626 1.00 85.50 100 GLY A N 1
ATOM 726 C CA . GLY A 1 100 ? 13.751 -13.929 9.243 1.00 85.50 100 GLY A CA 1
ATOM 727 C C . GLY A 1 100 ? 13.252 -15.247 9.826 1.00 85.50 100 GLY A C 1
ATOM 728 O O . GLY A 1 100 ? 12.718 -15.264 10.932 1.00 85.50 100 GLY A O 1
ATOM 729 N N . LEU A 1 101 ? 13.478 -16.358 9.130 1.00 85.81 101 LEU A N 1
ATOM 730 C CA . LEU A 1 101 ? 13.053 -17.677 9.596 1.00 85.81 101 LEU A CA 1
ATOM 731 C C . LEU A 1 101 ? 13.913 -18.212 10.751 1.00 85.81 101 LEU A C 1
ATOM 733 O O . LEU A 1 101 ? 13.394 -18.935 11.595 1.00 85.81 101 LEU A O 1
ATOM 737 N N . VAL A 1 102 ? 15.203 -17.861 10.808 1.00 84.88 102 VAL A N 1
ATOM 738 C CA . VAL A 1 102 ? 16.145 -18.443 11.784 1.00 84.88 102 VAL A CA 1
ATOM 739 C C . VAL A 1 102 ? 16.374 -17.550 13.012 1.00 84.88 102 VAL A C 1
ATOM 741 O O . VAL A 1 102 ? 16.535 -18.065 14.113 1.00 84.88 102 VAL A O 1
ATOM 744 N N . ILE A 1 103 ? 16.409 -16.220 12.852 1.00 77.62 103 ILE A N 1
ATOM 745 C CA . ILE A 1 103 ? 16.942 -15.280 13.867 1.00 77.62 103 ILE A CA 1
ATOM 746 C C . ILE A 1 103 ? 15.949 -14.148 14.206 1.00 77.62 103 ILE A C 1
ATOM 748 O O . ILE A 1 103 ? 16.294 -13.219 14.934 1.00 77.62 103 ILE A O 1
ATOM 752 N N . SER A 1 104 ? 14.698 -14.198 13.731 1.00 69.25 104 SER A N 1
ATOM 753 C CA . SER A 1 104 ? 13.702 -13.136 13.998 1.00 69.25 104 SER A CA 1
ATOM 754 C C . SER A 1 104 ? 13.456 -12.858 15.483 1.00 69.25 104 SER A C 1
ATOM 756 O O . SER A 1 104 ? 13.149 -11.726 15.839 1.00 69.25 104 SER A O 1
ATOM 758 N N . GLN A 1 105 ? 13.636 -13.857 16.348 1.00 70.69 105 GLN A N 1
ATOM 759 C CA . GLN A 1 105 ? 13.426 -13.730 17.794 1.00 70.69 105 GLN A CA 1
ATOM 760 C C . GLN A 1 105 ? 14.583 -13.031 18.528 1.00 70.69 105 GLN A C 1
ATOM 762 O O . GLN A 1 105 ? 14.433 -12.638 19.680 1.00 70.69 105 GLN A O 1
ATOM 767 N N . VAL A 1 106 ? 15.750 -12.897 17.887 1.00 71.56 106 VAL A N 1
ATOM 768 C CA . VAL A 1 106 ? 16.989 -12.418 18.534 1.00 71.56 106 VAL A CA 1
ATOM 769 C C . VAL A 1 106 ? 17.546 -11.170 17.849 1.00 71.56 106 VAL A C 1
ATOM 771 O O . VAL A 1 106 ? 18.303 -10.415 18.455 1.00 71.56 106 VAL A O 1
ATOM 774 N N . SER A 1 107 ? 17.183 -10.920 16.588 1.00 75.19 107 SER A N 1
ATOM 775 C CA . SER A 1 107 ? 17.724 -9.808 15.811 1.00 75.19 107 SER A CA 1
ATOM 776 C C . SER A 1 107 ? 16.639 -9.039 15.057 1.00 75.19 107 SER A C 1
ATOM 778 O O . SER A 1 107 ? 15.828 -9.654 14.361 1.00 75.19 107 SER A O 1
ATOM 780 N N . PRO A 1 108 ? 16.685 -7.691 15.057 1.00 77.12 108 PRO A N 1
ATOM 781 C CA . PRO A 1 108 ? 15.829 -6.873 14.203 1.00 77.12 108 PRO A CA 1
ATOM 782 C C . PRO A 1 108 ? 16.266 -6.898 12.727 1.00 77.12 108 PRO A C 1
ATOM 784 O O . PRO A 1 108 ? 15.668 -6.208 11.902 1.00 77.12 108 PRO A O 1
ATOM 787 N N . ALA A 1 109 ? 17.303 -7.665 12.362 1.00 79.69 109 ALA A N 1
ATOM 788 C CA . ALA A 1 109 ? 17.843 -7.727 11.005 1.00 79.69 109 ALA A CA 1
ATOM 789 C C . ALA A 1 109 ? 16.788 -7.958 9.904 1.00 79.69 109 ALA A C 1
ATOM 791 O O . ALA A 1 109 ? 16.874 -7.267 8.889 1.00 79.69 109 ALA A O 1
ATOM 792 N N . PRO A 1 110 ? 15.766 -8.824 10.063 1.00 80.06 110 PRO A N 1
ATOM 793 C CA . PRO A 1 110 ? 14.711 -8.963 9.057 1.00 80.06 110 PRO A CA 1
ATOM 794 C C . PRO A 1 110 ? 13.938 -7.658 8.838 1.00 80.06 110 PRO A C 1
ATOM 796 O O . PRO A 1 110 ? 13.719 -7.260 7.697 1.00 80.06 110 PRO A O 1
ATOM 799 N N . ALA A 1 111 ? 13.590 -6.946 9.916 1.00 79.25 111 ALA A N 1
ATOM 800 C CA . ALA A 1 111 ? 12.908 -5.657 9.835 1.00 79.25 111 ALA A CA 1
ATOM 801 C C . ALA A 1 111 ? 13.799 -4.591 9.178 1.00 79.25 111 ALA A C 1
ATOM 803 O O . ALA A 1 111 ? 13.337 -3.829 8.334 1.00 79.25 111 ALA A O 1
ATOM 804 N N . VAL A 1 112 ? 15.095 -4.560 9.487 1.00 82.62 112 VAL A N 1
ATOM 805 C CA . VAL A 1 112 ? 16.031 -3.616 8.856 1.00 82.62 112 VAL A CA 1
ATOM 806 C C . VAL A 1 112 ? 16.206 -3.919 7.364 1.00 82.62 112 VAL A C 1
ATOM 808 O O . VAL A 1 112 ? 16.067 -3.026 6.527 1.00 82.62 112 VAL A O 1
ATOM 811 N N . LEU A 1 113 ? 16.493 -5.177 7.021 1.00 83.00 113 LEU A N 1
ATOM 812 C CA . LEU A 1 113 ? 16.779 -5.604 5.652 1.00 83.00 113 LEU A CA 1
ATOM 813 C C . LEU A 1 113 ? 15.552 -5.522 4.751 1.00 83.00 113 LEU A C 1
ATOM 815 O O . LEU A 1 113 ? 15.699 -5.165 3.588 1.00 83.00 113 LEU A O 1
ATOM 819 N N . PHE A 1 114 ? 14.368 -5.861 5.255 1.00 84.56 114 PHE A N 1
ATOM 820 C CA . PHE A 1 114 ? 13.143 -5.830 4.468 1.00 84.56 114 PHE A CA 1
ATOM 821 C C . PHE A 1 114 ? 12.470 -4.463 4.547 1.00 84.56 114 PHE A C 1
ATOM 823 O O . PHE A 1 114 ? 12.258 -3.823 3.527 1.00 84.56 114 PHE A O 1
ATOM 830 N N . TRP A 1 115 ? 12.156 -3.977 5.746 1.00 80.44 115 TRP A N 1
ATOM 831 C CA . TRP A 1 115 ? 11.333 -2.780 5.892 1.00 80.44 115 TRP A CA 1
ATOM 832 C C . TRP A 1 115 ? 12.130 -1.500 5.649 1.00 80.44 115 TRP A C 1
ATOM 834 O O . TRP A 1 115 ? 11.802 -0.725 4.754 1.00 80.44 115 TRP A O 1
ATOM 844 N N . ILE A 1 116 ? 13.204 -1.282 6.410 1.00 85.62 116 ILE A N 1
ATOM 845 C CA . ILE A 1 116 ? 13.955 -0.019 6.348 1.00 85.62 116 ILE A CA 1
ATOM 846 C C . ILE A 1 116 ? 14.660 0.116 4.998 1.00 85.62 116 ILE A C 1
ATOM 848 O O . ILE A 1 116 ? 14.589 1.165 4.358 1.00 85.62 116 ILE A O 1
ATOM 852 N N . LEU A 1 117 ? 15.316 -0.942 4.521 1.00 88.31 117 LEU A N 1
ATOM 853 C CA . LEU A 1 117 ? 16.071 -0.854 3.275 1.00 88.31 117 LEU A CA 1
ATOM 854 C C . LEU A 1 117 ? 15.159 -0.675 2.049 1.00 88.31 117 LEU A C 1
ATOM 856 O O . LEU A 1 117 ? 15.520 0.087 1.155 1.00 88.31 117 LEU A O 1
ATOM 860 N N . ILE A 1 118 ? 13.968 -1.291 2.018 1.00 90.94 118 ILE A N 1
ATOM 861 C CA . ILE A 1 118 ? 13.006 -1.108 0.914 1.00 90.94 118 ILE A CA 1
ATOM 862 C C . ILE A 1 118 ? 12.301 0.242 1.004 1.00 90.94 118 ILE A C 1
ATOM 864 O O . ILE A 1 118 ? 12.239 0.943 0.002 1.00 90.94 118 ILE A O 1
ATOM 868 N N . TRP A 1 119 ? 11.751 0.610 2.161 1.00 88.44 119 TRP A N 1
ATOM 869 C CA . TRP A 1 119 ? 10.876 1.784 2.262 1.00 88.44 119 TRP A CA 1
ATOM 870 C C . TRP A 1 119 ? 11.622 3.094 2.503 1.00 88.44 119 TRP A C 1
ATOM 872 O O . TRP A 1 119 ? 11.089 4.154 2.191 1.00 88.44 119 TRP A O 1
ATOM 882 N N . VAL A 1 120 ? 12.848 3.044 3.027 1.00 89.94 120 VAL A N 1
ATOM 883 C CA . VAL A 1 120 ? 13.670 4.238 3.284 1.00 89.94 120 VAL A CA 1
ATOM 884 C C . VAL A 1 120 ? 14.884 4.260 2.365 1.00 89.94 120 VAL A C 1
ATOM 886 O O . VAL A 1 120 ? 15.089 5.223 1.628 1.00 89.94 120 VAL A O 1
ATOM 889 N N . GLY A 1 121 ? 15.674 3.184 2.363 1.00 91.00 121 GLY A N 1
ATOM 890 C CA . GLY A 1 121 ? 16.922 3.122 1.599 1.00 91.00 121 GLY A CA 1
ATOM 891 C C . GLY A 1 121 ? 16.704 3.227 0.088 1.00 91.00 121 GLY A C 1
ATOM 892 O O . GLY A 1 121 ? 17.308 4.070 -0.576 1.00 91.00 121 GLY A O 1
ATOM 893 N N . LEU A 1 122 ? 15.820 2.395 -0.464 1.00 92.69 122 LEU A N 1
ATOM 894 C CA . LEU A 1 122 ? 15.615 2.302 -1.906 1.00 92.69 122 LEU A CA 1
ATOM 895 C C . LEU A 1 122 ? 15.063 3.604 -2.517 1.00 92.69 122 LEU A C 1
ATOM 897 O O . LEU A 1 122 ? 15.619 4.017 -3.534 1.00 92.69 122 LEU A O 1
ATOM 901 N N . PRO A 1 123 ? 14.073 4.311 -1.927 1.00 93.69 123 PRO A N 1
ATOM 902 C CA . PRO A 1 123 ? 13.657 5.624 -2.410 1.00 93.69 123 PRO A CA 1
ATOM 903 C C . PRO A 1 123 ? 14.805 6.629 -2.474 1.00 93.69 123 PRO A C 1
ATOM 905 O O . PRO A 1 123 ? 14.984 7.267 -3.511 1.00 93.69 123 PRO A O 1
ATOM 908 N N . ILE A 1 124 ? 15.640 6.712 -1.433 1.00 91.50 124 ILE A N 1
ATOM 909 C CA . ILE A 1 124 ? 16.810 7.604 -1.425 1.00 91.50 124 ILE A CA 1
ATOM 910 C C . ILE A 1 124 ? 17.745 7.259 -2.592 1.00 91.50 124 ILE A C 1
ATOM 912 O O . ILE A 1 124 ? 18.129 8.138 -3.365 1.00 91.50 124 ILE A O 1
ATOM 916 N N . VAL A 1 125 ? 18.052 5.973 -2.786 1.00 92.75 125 VAL A N 1
ATOM 917 C CA . VAL A 1 125 ? 18.869 5.512 -3.919 1.00 92.75 125 VAL A CA 1
ATOM 918 C C . VAL A 1 125 ? 18.211 5.852 -5.259 1.00 92.75 125 VAL A C 1
ATOM 920 O O . VAL A 1 125 ? 18.906 6.285 -6.175 1.00 92.75 125 VAL A O 1
ATOM 923 N N . THR A 1 126 ? 16.889 5.703 -5.389 1.00 94.88 126 THR A N 1
ATOM 924 C CA . THR A 1 126 ? 16.177 5.978 -6.647 1.00 94.88 126 THR A CA 1
ATOM 925 C C . THR A 1 126 ? 16.214 7.450 -7.035 1.00 94.88 126 THR A C 1
ATOM 927 O O . THR A 1 126 ? 16.349 7.758 -8.217 1.00 94.88 126 THR A O 1
ATOM 930 N N . VAL A 1 127 ? 16.143 8.351 -6.052 1.00 92.31 127 VAL A N 1
ATOM 931 C CA . VAL A 1 127 ? 16.235 9.797 -6.275 1.00 92.31 127 VAL A CA 1
ATOM 932 C C . VAL A 1 127 ? 17.651 10.188 -6.699 1.00 92.31 127 VAL A C 1
ATOM 934 O O . VAL A 1 127 ? 17.813 11.028 -7.579 1.00 92.31 127 VAL A O 1
ATOM 937 N N . LEU A 1 128 ? 18.677 9.563 -6.111 1.00 93.75 128 LEU A N 1
ATOM 938 C CA . LEU A 1 128 ? 20.079 9.907 -6.369 1.00 93.75 128 LEU A CA 1
ATOM 939 C C . LEU A 1 128 ? 20.649 9.271 -7.644 1.00 93.75 128 LEU A C 1
ATOM 941 O O . LEU A 1 128 ? 21.366 9.927 -8.395 1.00 93.75 128 LEU A O 1
ATOM 945 N N . LEU A 1 129 ? 20.375 7.985 -7.869 1.00 91.88 129 LEU A N 1
ATOM 946 C CA . LEU A 1 129 ? 21.016 7.172 -8.909 1.00 91.88 129 LEU A CA 1
ATOM 947 C C . LEU A 1 129 ? 20.052 6.762 -10.033 1.00 91.88 129 LEU A C 1
ATOM 949 O O . LEU A 1 129 ? 20.472 6.140 -11.009 1.00 91.88 129 LEU A O 1
ATOM 953 N N . GLY A 1 130 ? 18.765 7.094 -9.913 1.00 91.69 130 GLY A N 1
ATOM 954 C CA . GLY A 1 130 ? 17.712 6.534 -10.756 1.00 91.69 130 GLY A CA 1
ATOM 955 C C . GLY A 1 130 ? 17.258 5.159 -10.265 1.00 91.69 130 GLY A C 1
ATOM 956 O O . GLY A 1 130 ? 17.821 4.592 -9.335 1.00 91.69 130 GLY A O 1
ATOM 957 N N . ASN A 1 131 ? 16.205 4.614 -10.877 1.00 94.25 131 ASN A N 1
ATOM 958 C CA . ASN A 1 131 ? 15.540 3.400 -10.402 1.00 94.25 131 ASN A CA 1
ATOM 959 C C . ASN A 1 131 ? 16.426 2.137 -10.551 1.00 94.25 131 ASN A C 1
ATOM 961 O O . ASN A 1 131 ? 16.560 1.634 -11.672 1.00 94.25 131 ASN A O 1
ATOM 965 N N . PRO A 1 132 ? 16.974 1.558 -9.458 1.00 92.25 132 PRO A N 1
ATOM 966 C CA . PRO A 1 132 ? 17.817 0.367 -9.542 1.00 92.25 132 PRO A CA 1
ATOM 967 C C . PRO A 1 132 ? 16.986 -0.929 -9.553 1.00 92.25 132 PRO A C 1
ATOM 969 O O . PRO A 1 132 ? 17.498 -1.988 -9.924 1.00 92.25 132 PRO A O 1
ATOM 972 N N . TRP A 1 133 ? 15.701 -0.863 -9.176 1.00 94.31 133 TRP A N 1
ATOM 973 C CA . TRP A 1 133 ? 14.821 -2.018 -8.987 1.00 94.31 133 TRP A CA 1
ATOM 974 C C . TRP A 1 133 ? 14.711 -2.934 -10.213 1.00 94.31 133 TRP A C 1
ATOM 976 O O . TRP A 1 133 ? 14.739 -4.148 -10.033 1.00 94.31 133 TRP A O 1
ATOM 986 N N . PRO A 1 134 ? 14.660 -2.447 -11.470 1.00 92.88 134 PRO A N 1
ATOM 987 C CA . PRO A 1 134 ? 14.633 -3.327 -12.636 1.00 92.88 134 PRO A CA 1
ATOM 988 C C . PRO A 1 134 ? 15.813 -4.305 -12.714 1.00 92.88 134 PRO A C 1
ATOM 990 O O . PRO A 1 134 ? 15.632 -5.409 -13.225 1.00 92.88 134 PRO A O 1
ATOM 993 N N . SER A 1 135 ? 16.990 -3.916 -12.206 1.00 92.94 135 SER A N 1
ATOM 994 C CA . SER A 1 135 ? 18.161 -4.800 -12.108 1.00 92.94 135 SER A CA 1
ATOM 995 C C . SER A 1 135 ? 18.256 -5.494 -10.750 1.00 92.94 135 SER A C 1
ATOM 997 O O . SER A 1 135 ? 18.703 -6.627 -10.692 1.00 92.94 135 SER A O 1
ATOM 999 N N . LEU A 1 136 ? 17.821 -4.854 -9.665 1.00 94.44 136 LEU A N 1
ATOM 1000 C CA . LEU A 1 136 ? 17.883 -5.413 -8.310 1.00 94.44 136 LEU A CA 1
ATOM 1001 C C . LEU A 1 136 ? 16.754 -6.421 -8.016 1.00 94.44 136 LEU A C 1
ATOM 1003 O O . LEU A 1 136 ? 16.835 -7.177 -7.058 1.00 94.44 136 LEU A O 1
ATOM 1007 N N . SER A 1 137 ? 15.681 -6.434 -8.808 1.00 94.50 137 SER A N 1
ATOM 1008 C CA . SER A 1 137 ? 14.479 -7.208 -8.504 1.00 94.50 137 SER A CA 1
ATOM 1009 C C . SER A 1 137 ? 14.767 -8.719 -8.485 1.00 94.50 137 SER A C 1
ATOM 1011 O O . SER A 1 137 ? 15.067 -9.296 -9.542 1.00 94.50 137 SER A O 1
ATOM 1013 N N . PRO A 1 138 ? 14.592 -9.389 -7.330 1.00 93.19 138 PRO A N 1
ATOM 1014 C CA . PRO A 1 138 ? 14.794 -10.832 -7.210 1.00 93.19 138 PRO A CA 1
ATOM 1015 C C . PRO A 1 138 ? 13.791 -11.598 -8.078 1.00 93.19 138 PRO A C 1
ATOM 1017 O O . PRO A 1 138 ? 14.133 -12.616 -8.669 1.00 93.19 138 PRO A O 1
ATOM 1020 N N . PHE A 1 139 ? 12.578 -11.064 -8.250 1.00 93.94 139 PHE A N 1
ATOM 1021 C CA . PHE A 1 139 ? 11.530 -11.665 -9.074 1.00 93.94 139 PHE A CA 1
ATOM 1022 C C . PHE A 1 139 ? 11.889 -11.665 -10.560 1.00 93.94 139 PHE A C 1
ATOM 1024 O O . PHE A 1 139 ? 11.743 -12.683 -11.226 1.00 93.94 139 PHE A O 1
ATOM 1031 N N . ARG A 1 140 ? 12.422 -10.551 -11.086 1.00 92.69 140 ARG A N 1
ATOM 1032 C CA . ARG A 1 140 ? 12.883 -10.483 -12.487 1.00 92.69 140 ARG A CA 1
ATOM 1033 C C . ARG A 1 140 ? 14.084 -11.390 -12.732 1.00 92.69 140 ARG A C 1
ATOM 1035 O O . ARG A 1 140 ? 14.234 -11.947 -13.820 1.00 92.69 140 ARG A O 1
ATOM 1042 N N . ALA A 1 141 ? 14.976 -11.497 -11.751 1.00 92.94 141 ALA A N 1
ATOM 1043 C CA . ALA A 1 141 ? 16.136 -12.371 -11.837 1.00 92.94 141 ALA A CA 1
ATOM 1044 C C . ALA A 1 141 ? 15.728 -13.855 -11.801 1.00 92.94 141 ALA A C 1
ATOM 1046 O O . ALA A 1 141 ? 16.181 -14.618 -12.657 1.00 92.94 141 ALA A O 1
ATOM 1047 N N . LEU A 1 142 ? 14.818 -14.228 -10.896 1.00 92.94 142 LEU A N 1
ATOM 1048 C CA . LEU A 1 142 ? 14.262 -15.575 -10.783 1.00 92.94 142 LEU A CA 1
ATOM 1049 C C . LEU A 1 142 ? 13.444 -15.961 -12.019 1.00 92.94 142 LEU A C 1
ATOM 1051 O O . LEU A 1 142 ? 13.710 -16.996 -12.617 1.00 92.94 142 LEU A O 1
ATOM 1055 N N . PHE A 1 143 ? 12.509 -15.118 -12.462 1.00 92.75 143 PHE A N 1
ATOM 1056 C CA . PHE A 1 143 ? 11.696 -15.402 -13.648 1.00 92.75 143 PHE A CA 1
ATOM 1057 C C . PHE A 1 143 ? 12.565 -15.560 -14.901 1.00 92.75 143 PHE A C 1
ATOM 1059 O O . PHE A 1 143 ? 12.419 -16.527 -15.637 1.00 92.75 143 PHE A O 1
ATOM 1066 N N . GLY A 1 144 ? 13.572 -14.700 -15.083 1.00 91.38 144 GLY A N 1
ATOM 1067 C CA . GLY A 1 144 ? 14.527 -14.852 -16.183 1.00 91.38 144 GLY A CA 1
ATOM 1068 C C . GLY A 1 144 ? 15.440 -16.084 -16.062 1.00 91.38 144 GLY A C 1
ATOM 1069 O O . GLY A 1 144 ? 16.042 -16.503 -17.053 1.00 91.38 144 GLY A O 1
ATOM 1070 N N . LEU A 1 145 ? 15.616 -16.665 -14.868 1.00 90.38 145 LEU A N 1
ATOM 1071 C CA . LEU A 1 145 ? 16.248 -17.979 -14.704 1.00 90.38 145 LEU A CA 1
ATOM 1072 C C . LEU A 1 145 ? 15.284 -19.091 -15.130 1.00 90.38 145 LEU A C 1
ATOM 1074 O O . LEU A 1 145 ? 15.679 -19.953 -15.911 1.00 90.38 145 LEU A O 1
ATOM 1078 N N . LEU A 1 146 ? 14.027 -19.026 -14.689 1.00 93.12 146 LEU A N 1
ATOM 1079 C CA . LEU A 1 146 ? 12.990 -19.984 -15.068 1.00 93.12 146 LEU A CA 1
ATOM 1080 C C . LEU A 1 146 ? 12.766 -20.003 -16.585 1.00 93.12 146 LEU A C 1
ATOM 1082 O O . LEU A 1 146 ? 12.749 -21.076 -17.171 1.00 93.12 146 LEU A O 1
ATOM 1086 N N . GLU A 1 147 ? 12.720 -18.850 -17.256 1.00 93.50 147 GLU A N 1
ATOM 1087 C CA . GLU A 1 147 ? 12.639 -18.771 -18.724 1.00 93.50 147 GLU A CA 1
ATOM 1088 C C . GLU A 1 147 ? 13.841 -19.416 -19.427 1.00 93.50 147 GLU A C 1
ATOM 1090 O O . GLU A 1 147 ? 13.710 -19.969 -20.518 1.00 93.50 147 GLU A O 1
ATOM 1095 N N . ARG A 1 148 ? 15.044 -19.333 -18.843 1.00 91.12 148 ARG A N 1
ATOM 1096 C CA . ARG A 1 148 ? 16.240 -19.986 -19.405 1.00 91.12 148 ARG A CA 1
ATOM 1097 C C . ARG A 1 148 ? 16.154 -21.502 -19.272 1.00 91.12 148 ARG A C 1
ATOM 1099 O O . ARG A 1 148 ? 16.449 -22.198 -20.237 1.00 91.12 148 ARG A O 1
ATOM 1106 N N . VAL A 1 149 ? 15.729 -21.991 -18.110 1.00 92.19 149 VAL A N 1
ATOM 1107 C CA . VAL A 1 149 ? 15.521 -23.425 -17.859 1.00 92.19 149 VAL A CA 1
ATOM 1108 C C . VAL A 1 149 ? 14.394 -23.970 -18.740 1.00 92.19 149 VAL A C 1
ATOM 1110 O O . VAL A 1 149 ? 14.561 -25.003 -19.375 1.00 92.19 149 VAL A O 1
ATOM 1113 N N . SER A 1 150 ? 13.288 -23.237 -18.850 1.00 91.75 150 SER A N 1
ATOM 1114 C CA . SER A 1 150 ? 12.138 -23.574 -19.694 1.00 91.75 150 SER A CA 1
ATOM 1115 C C . SER A 1 150 ? 12.530 -23.701 -21.167 1.00 91.75 150 SER A C 1
ATOM 1117 O O . SER A 1 150 ? 12.187 -24.688 -21.811 1.00 91.75 150 SER A O 1
ATOM 1119 N N . ARG A 1 151 ? 13.317 -22.749 -21.688 1.00 90.62 151 ARG A N 1
ATOM 1120 C CA . ARG A 1 151 ? 13.844 -22.817 -23.060 1.00 90.62 151 ARG A CA 1
ATOM 1121 C C . ARG A 1 151 ? 14.805 -23.980 -23.268 1.00 90.62 151 ARG A C 1
ATOM 1123 O O . ARG A 1 151 ? 14.781 -24.599 -24.323 1.00 90.62 151 ARG A O 1
ATOM 1130 N N . TRP A 1 152 ? 15.633 -24.296 -22.272 1.00 90.81 152 TRP A N 1
ATOM 1131 C CA . TRP A 1 152 ? 16.498 -25.478 -22.324 1.00 90.81 152 TRP A CA 1
ATOM 1132 C C . TRP A 1 152 ? 15.691 -26.785 -22.356 1.00 90.81 152 TRP A C 1
ATOM 1134 O O . TRP A 1 152 ? 16.068 -27.717 -23.058 1.00 90.81 152 TRP A O 1
ATOM 1144 N N . ALA A 1 153 ? 14.546 -26.822 -21.672 1.00 91.12 153 ALA A N 1
ATOM 1145 C CA . ALA A 1 153 ? 13.601 -27.937 -21.695 1.00 91.12 153 ALA A CA 1
ATOM 1146 C C . ALA A 1 153 ? 12.705 -27.987 -22.955 1.00 91.12 153 ALA A C 1
ATOM 1148 O O . ALA A 1 153 ? 11.849 -28.862 -23.047 1.00 91.12 153 ALA A O 1
ATOM 1149 N N . GLY A 1 154 ? 12.891 -27.079 -23.924 1.00 89.69 154 GLY A N 1
ATOM 1150 C CA . GLY A 1 154 ? 12.175 -27.082 -25.205 1.00 89.69 154 GLY A CA 1
ATOM 1151 C C . GLY A 1 154 ? 10.868 -26.283 -25.240 1.00 89.69 154 GLY A C 1
ATOM 1152 O O . GLY A 1 154 ? 10.134 -26.380 -26.218 1.00 89.69 154 GLY A O 1
ATOM 1153 N N . PHE A 1 155 ? 10.563 -25.486 -24.212 1.00 87.31 155 PHE A N 1
ATOM 1154 C CA . PHE A 1 155 ? 9.392 -24.604 -24.214 1.00 87.31 155 PHE A CA 1
ATOM 1155 C C . PHE A 1 155 ? 9.746 -23.210 -24.748 1.00 87.31 155 PHE A C 1
ATOM 1157 O O . PHE A 1 155 ? 10.667 -22.562 -24.245 1.00 87.31 155 PHE A O 1
ATOM 1164 N N . ASP A 1 156 ? 8.962 -22.708 -25.705 1.00 80.94 156 ASP A N 1
ATOM 1165 C CA . ASP A 1 156 ? 9.183 -21.389 -26.318 1.00 80.94 156 ASP A CA 1
ATOM 1166 C C . ASP A 1 156 ? 8.858 -20.217 -25.382 1.00 80.94 156 ASP A C 1
ATOM 1168 O O . ASP A 1 156 ? 9.491 -19.158 -25.455 1.00 80.94 156 ASP A O 1
ATOM 1172 N N . ARG A 1 157 ? 7.875 -20.392 -24.491 1.00 83.44 157 ARG A N 1
ATOM 1173 C CA . ARG A 1 157 ? 7.438 -19.388 -23.512 1.00 83.44 157 ARG A CA 1
ATOM 1174 C C . ARG A 1 157 ? 7.034 -20.036 -22.198 1.00 83.44 157 ARG A C 1
ATOM 1176 O O . ARG A 1 157 ? 6.458 -21.120 -22.191 1.00 83.44 157 ARG A O 1
ATOM 1183 N N . LEU A 1 158 ? 7.334 -19.342 -21.102 1.00 87.19 158 LEU A N 1
ATOM 1184 C CA . LEU A 1 158 ? 6.898 -19.722 -19.757 1.00 87.19 158 LEU A CA 1
ATOM 1185 C C . LEU A 1 158 ? 5.616 -18.980 -19.348 1.00 87.19 158 LEU A C 1
ATOM 1187 O O . LEU A 1 158 ? 4.856 -19.457 -18.511 1.00 87.19 158 LEU A O 1
ATOM 1191 N N . ASP A 1 159 ? 5.381 -17.798 -19.916 1.00 87.25 159 ASP A N 1
ATOM 1192 C CA . ASP A 1 159 ? 4.183 -17.013 -19.670 1.00 87.25 159 ASP A CA 1
ATOM 1193 C C . ASP A 1 159 ? 2.987 -17.528 -20.482 1.00 87.25 159 ASP A C 1
ATOM 1195 O O . ASP A 1 159 ? 3.115 -18.003 -21.607 1.00 87.25 159 ASP A O 1
ATOM 1199 N N . LEU A 1 160 ? 1.790 -17.359 -19.921 1.00 86.25 160 LEU A N 1
ATOM 1200 C CA . LEU A 1 160 ? 0.525 -17.725 -20.566 1.00 86.25 160 LEU A CA 1
ATOM 1201 C C . LEU A 1 160 ? 0.121 -16.764 -21.705 1.00 86.25 160 LEU A C 1
ATOM 1203 O O . LEU A 1 160 ? -0.975 -16.887 -22.245 1.00 86.25 160 LEU A O 1
ATOM 1207 N N . GLY A 1 161 ? 0.936 -15.750 -22.032 1.00 85.44 161 GLY A N 1
ATOM 1208 C CA . GLY A 1 161 ? 0.601 -14.721 -23.024 1.00 85.44 161 GLY A CA 1
ATOM 1209 C C . GLY A 1 161 ? -0.607 -13.848 -22.657 1.00 85.44 161 GLY A C 1
ATOM 1210 O O . GLY A 1 161 ? -1.102 -13.089 -23.493 1.00 85.44 161 GLY A O 1
ATOM 1211 N N . LEU A 1 162 ? -1.096 -13.946 -21.417 1.00 88.12 162 LEU A N 1
ATOM 1212 C CA . LEU A 1 162 ? -2.237 -13.180 -20.935 1.00 88.12 162 LEU A CA 1
ATOM 1213 C C . LEU A 1 162 ? -1.880 -11.695 -20.868 1.00 88.12 162 LEU A C 1
ATOM 1215 O O . LEU A 1 162 ? -0.882 -11.291 -20.268 1.00 88.12 162 LEU A O 1
ATOM 1219 N N . ARG A 1 163 ? -2.728 -10.857 -21.465 1.00 86.06 163 ARG A N 1
ATOM 1220 C CA . ARG A 1 163 ? -2.568 -9.407 -21.384 1.00 86.06 163 ARG A CA 1
ATOM 1221 C C . ARG A 1 163 ? -3.043 -8.928 -20.017 1.00 86.06 163 ARG A C 1
ATOM 1223 O O . ARG A 1 163 ? -4.187 -9.192 -19.654 1.00 86.06 163 ARG A O 1
ATOM 1230 N N . TYR A 1 164 ? -2.200 -8.187 -19.290 1.00 83.06 164 TYR A N 1
ATOM 1231 C CA . TYR A 1 164 ? -2.633 -7.547 -18.046 1.00 83.06 164 TYR A CA 1
ATOM 1232 C C . TYR A 1 164 ? -3.841 -6.643 -18.346 1.00 83.06 164 TYR A C 1
ATOM 1234 O O . TYR A 1 164 ? -3.739 -5.772 -19.222 1.00 83.06 164 TYR A O 1
ATOM 1242 N N . PRO A 1 165 ? -4.993 -6.859 -17.694 1.00 84.38 165 PRO A N 1
ATOM 1243 C CA . PRO A 1 165 ? -6.220 -6.176 -18.062 1.00 84.38 165 PRO A CA 1
ATOM 1244 C C . PRO A 1 165 ? -6.112 -4.696 -17.684 1.00 84.38 165 PRO A C 1
ATOM 1246 O O . PRO A 1 165 ? -6.078 -4.332 -16.511 1.00 84.38 165 PRO A O 1
ATOM 1249 N N . ALA A 1 166 ? -6.060 -3.830 -18.701 1.00 81.81 166 ALA A N 1
ATOM 1250 C CA . ALA A 1 166 ? -5.853 -2.389 -18.536 1.00 81.81 166 ALA A CA 1
ATOM 1251 C C . ALA A 1 166 ? -6.923 -1.722 -17.656 1.00 81.81 166 ALA A C 1
ATOM 1253 O O . ALA A 1 166 ? -6.642 -0.718 -17.005 1.00 81.81 166 ALA A O 1
ATOM 1254 N N . VAL A 1 167 ? -8.120 -2.321 -17.593 1.00 81.81 167 VAL A N 1
ATOM 1255 C CA . VAL A 1 167 ? -9.208 -1.909 -16.699 1.00 81.81 167 VAL A CA 1
ATOM 1256 C C . VAL A 1 167 ? -8.715 -1.812 -15.252 1.00 81.81 167 VAL A C 1
ATOM 1258 O O . VAL A 1 167 ? -8.997 -0.819 -14.596 1.00 81.81 167 VAL A O 1
ATOM 1261 N N . LEU A 1 168 ? -7.864 -2.733 -14.774 1.00 80.81 168 LEU A N 1
ATOM 1262 C CA . LEU A 1 168 ? -7.407 -2.748 -13.378 1.00 80.81 168 LEU A CA 1
ATOM 1263 C C . LEU A 1 168 ? -6.586 -1.516 -12.973 1.00 80.81 168 LEU A C 1
ATOM 1265 O O . LEU A 1 168 ? -6.514 -1.201 -11.791 1.00 80.81 168 LEU A O 1
ATOM 1269 N N . GLY A 1 169 ? -5.969 -0.821 -13.931 1.00 77.81 169 GLY A N 1
ATOM 1270 C CA . GLY A 1 169 ? -5.212 0.407 -13.673 1.00 77.81 169 GLY A CA 1
ATOM 1271 C C . GLY A 1 169 ? -6.028 1.691 -13.823 1.00 77.81 169 GLY A C 1
ATOM 1272 O O . GLY A 1 169 ? -5.490 2.778 -13.631 1.00 77.81 169 GLY A O 1
ATOM 1273 N N . ALA A 1 170 ? -7.298 1.597 -14.216 1.00 85.19 170 ALA A N 1
ATOM 1274 C CA . ALA A 1 170 ? -8.111 2.762 -14.513 1.00 85.19 170 ALA A CA 1
ATOM 1275 C C . ALA A 1 170 ? -8.831 3.297 -13.259 1.00 85.19 170 ALA A C 1
ATOM 1277 O O . ALA A 1 170 ? -9.299 2.502 -12.442 1.00 85.19 170 ALA A O 1
ATOM 1278 N N . PRO A 1 171 ? -9.018 4.626 -13.120 1.00 82.69 171 PRO A N 1
ATOM 1279 C CA . PRO A 1 171 ? -9.694 5.212 -11.957 1.00 82.69 171 PRO A CA 1
ATOM 1280 C C . PRO A 1 171 ? -11.102 4.652 -11.705 1.00 82.69 171 PRO A C 1
ATOM 1282 O O . PRO A 1 171 ? -11.511 4.494 -10.557 1.00 82.69 171 PRO A O 1
ATOM 1285 N N . HIS A 1 172 ? -11.831 4.289 -12.767 1.00 87.94 172 HIS A N 1
ATOM 1286 C CA . HIS A 1 172 ? -13.162 3.684 -12.653 1.00 87.94 172 HIS A CA 1
ATOM 1287 C C . HIS A 1 172 ? -13.145 2.322 -11.952 1.00 87.94 172 HIS A C 1
ATOM 1289 O O . HIS A 1 172 ? -14.145 1.942 -11.354 1.00 87.94 172 HIS A O 1
ATOM 1295 N N . THR A 1 173 ? -12.024 1.598 -11.967 1.00 88.06 173 THR A N 1
ATOM 1296 C CA . THR A 1 173 ? -11.913 0.328 -11.243 1.00 88.06 173 THR A CA 1
ATOM 1297 C C . THR A 1 173 ? -11.935 0.539 -9.746 1.00 88.06 173 THR A C 1
ATOM 1299 O O . THR A 1 173 ? -12.554 -0.253 -9.049 1.00 88.06 173 THR A O 1
ATOM 1302 N N . VAL A 1 174 ? -11.355 1.629 -9.239 1.00 88.31 174 VAL A N 1
ATOM 1303 C CA . VAL A 1 174 ? -11.472 1.965 -7.813 1.00 88.31 174 VAL A CA 1
ATOM 1304 C C . VAL A 1 174 ? -12.939 2.202 -7.453 1.00 88.31 174 VAL A C 1
ATOM 1306 O O . VAL A 1 174 ? -13.420 1.644 -6.472 1.00 88.31 174 VAL A O 1
ATOM 1309 N N . ALA A 1 175 ? -13.680 2.939 -8.286 1.00 90.44 175 ALA A N 1
ATOM 1310 C CA . ALA A 1 175 ? -15.113 3.154 -8.079 1.00 90.44 175 ALA A CA 1
ATOM 1311 C C . ALA A 1 175 ? -15.918 1.842 -8.133 1.00 90.44 175 ALA A C 1
ATOM 1313 O O . ALA A 1 175 ? -16.788 1.626 -7.293 1.00 90.44 175 ALA A O 1
ATOM 1314 N N . LEU A 1 176 ? -15.607 0.942 -9.073 1.00 92.12 176 LEU A N 1
ATOM 1315 C CA . LEU A 1 176 ? -16.232 -0.382 -9.155 1.00 92.12 176 LEU A CA 1
ATOM 1316 C C . LEU A 1 176 ? -15.902 -1.250 -7.939 1.00 92.12 176 LEU A C 1
ATOM 1318 O O . LEU A 1 176 ? -16.797 -1.900 -7.410 1.00 92.12 176 LEU A O 1
ATOM 1322 N N . LEU A 1 177 ? -14.653 -1.239 -7.467 1.00 91.69 177 LEU A N 1
ATOM 1323 C CA . LEU A 1 177 ? -14.243 -1.956 -6.262 1.00 91.69 177 LEU A CA 1
ATOM 1324 C C . LEU A 1 177 ? -15.001 -1.430 -5.042 1.00 91.69 177 LEU A C 1
ATOM 1326 O O . LEU A 1 177 ? -15.598 -2.229 -4.327 1.00 91.69 177 LEU A O 1
ATOM 1330 N N . MET A 1 178 ? -15.072 -0.108 -4.861 1.00 94.19 178 MET A N 1
ATOM 1331 C CA . MET A 1 178 ? -15.851 0.516 -3.785 1.00 94.19 178 MET A CA 1
ATOM 1332 C C . MET A 1 178 ? -17.339 0.163 -3.881 1.00 94.19 178 MET A C 1
ATOM 1334 O O . MET A 1 178 ? -17.930 -0.248 -2.890 1.00 94.19 178 MET A O 1
ATOM 1338 N N . GLY A 1 179 ? -17.938 0.250 -5.072 1.00 96.12 179 GLY A N 1
ATOM 1339 C CA . GLY A 1 179 ? -19.339 -0.118 -5.284 1.00 96.12 179 GLY A CA 1
ATOM 1340 C C . GLY A 1 179 ? -19.607 -1.598 -5.004 1.00 96.12 179 GLY A C 1
ATOM 1341 O O . GLY A 1 179 ? -20.565 -1.932 -4.310 1.00 96.12 179 GLY A O 1
ATOM 1342 N N . SER A 1 180 ? -18.737 -2.491 -5.484 1.00 94.94 180 SER A N 1
ATOM 1343 C CA . SER A 1 180 ? -18.845 -3.930 -5.228 1.00 94.94 180 SER A CA 1
ATOM 1344 C C . SER A 1 180 ? -18.694 -4.256 -3.743 1.00 94.94 180 SER A C 1
ATOM 1346 O O . SER A 1 180 ? -19.475 -5.043 -3.217 1.00 94.94 180 SER A O 1
ATOM 1348 N N . TYR A 1 181 ? -17.768 -3.586 -3.050 1.00 95.12 181 TYR A N 1
ATOM 1349 C CA . TYR A 1 181 ? -17.595 -3.686 -1.607 1.00 95.12 181 TYR A CA 1
ATOM 1350 C C . TYR A 1 181 ? -18.872 -3.276 -0.869 1.00 95.12 181 TYR A C 1
ATOM 1352 O O . TYR A 1 181 ? -19.378 -4.037 -0.051 1.00 95.12 181 TYR A O 1
ATOM 1360 N N . THR A 1 182 ? -19.454 -2.122 -1.212 1.00 96.62 182 THR A N 1
ATOM 1361 C CA . THR A 1 182 ? -20.710 -1.655 -0.611 1.00 96.62 182 THR A CA 1
ATOM 1362 C C . THR A 1 182 ? -21.846 -2.653 -0.821 1.00 96.62 182 THR A C 1
ATOM 1364 O O . THR A 1 182 ? -22.556 -2.972 0.129 1.00 96.62 182 THR A O 1
ATOM 1367 N N . VAL A 1 183 ? -22.014 -3.182 -2.038 1.00 97.69 183 VAL A N 1
ATOM 1368 C CA . VAL A 1 183 ? -23.056 -4.178 -2.336 1.00 97.69 183 VAL A CA 1
ATOM 1369 C C . VAL A 1 183 ? -22.853 -5.451 -1.513 1.00 97.69 183 VAL A C 1
ATOM 1371 O O . VAL A 1 183 ? -23.806 -5.926 -0.899 1.00 97.69 183 VAL A O 1
ATOM 1374 N N . VAL A 1 184 ? -21.626 -5.976 -1.448 1.00 96.56 184 VAL A N 1
ATOM 1375 C CA . VAL A 1 184 ? -21.298 -7.162 -0.640 1.00 96.56 184 VAL A CA 1
ATOM 1376 C C . VAL A 1 184 ? -21.600 -6.918 0.837 1.00 96.56 184 VAL A C 1
ATOM 1378 O O . VAL A 1 184 ? -22.242 -7.756 1.466 1.00 96.56 184 VAL A O 1
ATOM 1381 N N . THR A 1 185 ? -21.221 -5.758 1.377 1.00 94.88 185 THR A N 1
ATOM 1382 C CA . THR A 1 185 ? -21.493 -5.404 2.774 1.00 94.88 185 THR A CA 1
ATOM 1383 C C . THR A 1 185 ? -22.989 -5.300 3.062 1.00 94.88 185 THR A C 1
ATOM 1385 O O . THR A 1 185 ? -23.454 -5.831 4.067 1.00 94.88 185 THR A O 1
ATOM 1388 N N . LEU A 1 186 ? -23.776 -4.679 2.178 1.00 96.69 186 LEU A N 1
ATOM 1389 C CA . LEU A 1 186 ? -25.230 -4.583 2.349 1.00 96.69 186 LEU A CA 1
ATOM 1390 C C . LEU A 1 186 ? -25.913 -5.953 2.281 1.00 96.69 186 LEU A C 1
ATOM 1392 O O . LEU A 1 186 ? -26.782 -6.241 3.102 1.00 96.69 186 LEU A O 1
ATOM 1396 N N . ILE A 1 187 ? -25.500 -6.809 1.341 1.00 96.88 187 ILE A N 1
ATOM 1397 C CA . ILE A 1 187 ? -25.980 -8.195 1.255 1.00 96.88 187 ILE A CA 1
ATOM 1398 C C . ILE A 1 187 ? -25.626 -8.948 2.538 1.00 96.88 187 ILE A C 1
ATOM 1400 O O . ILE A 1 187 ? -26.475 -9.626 3.107 1.00 96.88 187 ILE A O 1
ATOM 1404 N N . GLY A 1 188 ? -24.398 -8.800 3.028 1.00 94.00 188 GLY A N 1
ATOM 1405 C CA . GLY A 1 188 ? -23.950 -9.423 4.263 1.00 94.00 188 GLY A CA 1
ATOM 1406 C C . GLY A 1 188 ? -24.758 -8.988 5.488 1.00 94.00 188 GLY A C 1
ATOM 1407 O O . GLY A 1 188 ? -25.237 -9.837 6.239 1.00 94.00 188 GLY A O 1
ATOM 1408 N N . ILE A 1 189 ? -25.005 -7.684 5.644 1.00 94.94 189 ILE A N 1
ATOM 1409 C CA . ILE A 1 189 ? -25.883 -7.139 6.693 1.00 94.94 189 ILE A CA 1
ATOM 1410 C C . ILE A 1 189 ? -27.304 -7.705 6.573 1.00 94.94 189 ILE A C 1
ATOM 1412 O O . ILE A 1 189 ? -27.923 -8.019 7.588 1.00 94.94 189 ILE A O 1
ATOM 1416 N N . PHE A 1 190 ? -27.828 -7.846 5.353 1.00 96.56 190 PHE A N 1
ATOM 1417 C CA . PHE A 1 190 ? -29.164 -8.393 5.118 1.00 96.56 190 PHE A CA 1
ATOM 1418 C C . PHE A 1 190 ? -29.258 -9.889 5.459 1.00 96.56 190 PHE A C 1
ATOM 1420 O O . PHE A 1 190 ? -30.241 -10.315 6.059 1.00 96.56 190 PHE A O 1
ATOM 1427 N N . LEU A 1 191 ? -28.242 -10.684 5.108 1.00 95.00 191 LEU A N 1
ATOM 1428 C CA . LEU A 1 191 ? -28.241 -12.138 5.306 1.00 95.00 191 LEU A CA 1
ATOM 1429 C C . LEU A 1 191 ? -27.897 -12.560 6.741 1.00 95.00 191 LEU A C 1
ATOM 1431 O O . LEU A 1 191 ? -28.493 -13.502 7.257 1.00 95.00 191 LEU A O 1
ATOM 1435 N N . PHE A 1 192 ? -26.934 -11.889 7.378 1.00 92.69 192 PHE A N 1
ATOM 1436 C CA . PHE A 1 192 ? -26.381 -12.279 8.685 1.00 92.69 192 PHE A CA 1
ATOM 1437 C C . PHE A 1 192 ? -26.780 -11.332 9.825 1.00 92.69 192 PHE A C 1
ATOM 1439 O O . PHE A 1 192 ? -26.407 -11.548 10.978 1.00 92.69 192 PHE A O 1
ATOM 1446 N N . GLY A 1 193 ? -27.542 -10.283 9.513 1.00 90.38 193 GLY A N 1
ATOM 1447 C CA . GLY A 1 193 ? -27.895 -9.225 10.449 1.00 90.38 193 GLY A CA 1
ATOM 1448 C C . GLY A 1 193 ? -26.780 -8.191 10.622 1.00 90.38 193 GLY A C 1
ATOM 1449 O O . GLY A 1 193 ? -25.602 -8.434 10.348 1.00 90.38 193 GLY A O 1
ATOM 1450 N N . ARG A 1 194 ? -27.164 -7.008 11.118 1.00 89.31 194 ARG A N 1
ATOM 1451 C CA . ARG A 1 194 ? -26.257 -5.866 11.313 1.00 89.31 194 ARG A CA 1
ATOM 1452 C C . ARG A 1 194 ? -25.066 -6.219 12.205 1.00 89.31 194 ARG A C 1
ATOM 1454 O O . ARG A 1 194 ? -23.932 -6.027 11.788 1.00 89.31 194 ARG A O 1
ATOM 1461 N N . VAL A 1 195 ? -25.326 -6.766 13.393 1.00 87.44 195 VAL A N 1
ATOM 1462 C CA . VAL A 1 195 ? -24.274 -7.171 14.339 1.00 87.44 195 VAL A CA 1
ATOM 1463 C C . VAL A 1 195 ? -23.435 -8.307 13.759 1.00 87.44 195 VAL A C 1
ATOM 1465 O O . VAL A 1 195 ? -22.212 -8.223 13.766 1.00 87.44 195 VAL A O 1
ATOM 1468 N N . GLY A 1 196 ? -24.082 -9.340 13.207 1.00 87.06 196 GLY A N 1
ATOM 1469 C CA . GLY A 1 196 ? -23.403 -10.521 12.675 1.00 87.06 196 GLY A CA 1
ATOM 1470 C C . GLY A 1 196 ? -22.388 -10.184 11.584 1.00 87.06 196 GLY A C 1
ATOM 1471 O O . GLY A 1 196 ? -21.272 -10.698 11.618 1.00 87.06 196 GLY A O 1
ATOM 1472 N N . TRP A 1 197 ? -22.735 -9.281 10.662 1.00 91.50 197 TRP A N 1
ATOM 1473 C CA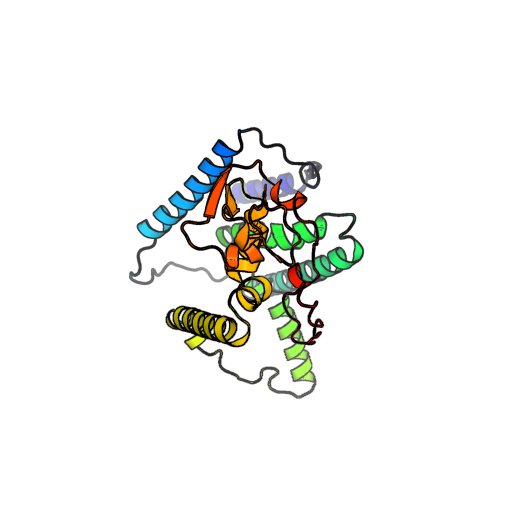 . TRP A 1 197 ? -21.828 -8.867 9.593 1.00 91.50 197 TRP A CA 1
ATOM 1474 C C . TRP A 1 197 ? -20.816 -7.800 10.024 1.00 91.50 197 TRP A C 1
ATOM 1476 O O . TRP A 1 197 ? -19.620 -7.989 9.811 1.00 91.50 197 TRP A O 1
ATOM 1486 N N . LEU A 1 198 ? -21.261 -6.693 10.636 1.00 89.56 198 LEU A N 1
ATOM 1487 C CA . LEU A 1 198 ? -20.372 -5.565 10.953 1.00 89.56 198 LEU A CA 1
ATOM 1488 C C . LEU A 1 198 ? -19.266 -5.952 11.936 1.00 89.56 198 LEU A C 1
ATOM 1490 O O . LEU A 1 198 ? -18.122 -5.558 11.750 1.00 89.56 198 LEU A O 1
ATOM 1494 N N . ARG A 1 199 ? -19.585 -6.780 12.937 1.00 85.06 199 ARG A N 1
ATOM 1495 C CA . ARG A 1 199 ? -18.611 -7.226 13.940 1.00 85.06 199 ARG A CA 1
ATOM 1496 C C . ARG A 1 199 ? -17.561 -8.189 13.386 1.00 85.06 199 ARG A C 1
ATOM 1498 O O . ARG A 1 199 ? -16.468 -8.239 13.929 1.00 85.06 199 ARG A O 1
ATOM 1505 N N . ASN A 1 200 ? -17.898 -8.993 12.376 1.00 83.00 200 ASN A N 1
ATOM 1506 C CA . ASN A 1 200 ? -17.077 -10.153 12.000 1.00 83.00 200 ASN A CA 1
ATOM 1507 C C . ASN A 1 200 ? -16.503 -10.090 10.578 1.00 83.00 200 ASN A C 1
ATOM 1509 O O . ASN A 1 200 ? -15.521 -10.769 10.299 1.00 83.00 200 ASN A O 1
ATOM 1513 N N . ALA A 1 201 ? -17.125 -9.345 9.662 1.00 87.75 201 ALA A N 1
ATOM 1514 C CA . ALA A 1 201 ? -16.820 -9.420 8.231 1.00 87.75 201 ALA A CA 1
ATOM 1515 C C . ALA A 1 201 ? -16.626 -8.056 7.555 1.00 87.75 201 ALA A C 1
ATOM 1517 O O . ALA A 1 201 ? -16.010 -7.992 6.490 1.00 87.75 201 ALA A O 1
ATOM 1518 N N . GLU A 1 202 ? -17.137 -6.966 8.133 1.00 91.38 202 GLU A N 1
ATOM 1519 C CA . GLU A 1 202 ? -16.925 -5.629 7.576 1.00 91.38 202 GLU A CA 1
ATOM 1520 C C . GLU A 1 202 ? -15.492 -5.169 7.881 1.00 91.38 202 GLU A C 1
ATOM 1522 O O . GLU A 1 202 ? -15.100 -4.986 9.034 1.00 91.38 202 GLU A O 1
ATOM 1527 N N . LEU A 1 203 ? -14.687 -5.049 6.819 1.00 89.62 203 LEU A N 1
ATOM 1528 C CA . LEU A 1 203 ? -13.246 -4.825 6.905 1.00 89.62 203 LEU A CA 1
ATOM 1529 C C . LEU A 1 203 ? -12.901 -3.574 7.714 1.00 89.62 203 LEU A C 1
ATOM 1531 O O . LEU A 1 203 ? -11.961 -3.600 8.505 1.00 89.62 203 LEU A O 1
ATOM 1535 N N . PHE A 1 204 ? -13.618 -2.478 7.484 1.00 90.75 204 PHE A N 1
ATOM 1536 C CA . PHE A 1 204 ? -13.319 -1.199 8.105 1.00 90.75 204 PHE A CA 1
ATOM 1537 C C . PHE A 1 204 ? -13.744 -1.173 9.570 1.00 90.75 204 PHE A C 1
ATOM 1539 O O . PHE A 1 204 ? -12.960 -0.703 10.386 1.00 90.75 204 PHE A O 1
ATOM 1546 N N . GLU A 1 205 ? -14.911 -1.708 9.925 1.00 88.38 205 GLU A N 1
ATOM 1547 C CA . GLU A 1 205 ? -15.385 -1.759 11.311 1.00 88.38 205 GLU A CA 1
ATOM 1548 C C . GLU A 1 205 ? -14.451 -2.624 12.169 1.00 88.38 205 GLU A C 1
ATOM 1550 O O . GLU A 1 205 ? -14.022 -2.191 13.238 1.00 88.38 205 GLU A O 1
ATOM 1555 N N . VAL A 1 206 ? -14.046 -3.800 11.672 1.00 86.25 206 VAL A N 1
ATOM 1556 C CA . VAL A 1 206 ? -13.128 -4.700 12.391 1.00 86.25 206 VAL A CA 1
ATOM 1557 C C . VAL A 1 206 ? -11.731 -4.088 12.508 1.00 86.25 206 VAL A C 1
ATOM 1559 O O . VAL A 1 206 ? -11.192 -3.946 13.608 1.00 86.25 206 VAL A O 1
ATOM 1562 N N . TYR A 1 207 ? -11.139 -3.688 11.378 1.00 85.62 207 TYR A N 1
ATOM 1563 C CA . TYR A 1 207 ? -9.775 -3.160 11.348 1.00 85.62 207 TYR A CA 1
ATOM 1564 C C . TYR A 1 207 ? -9.667 -1.850 12.136 1.00 85.62 207 TYR A C 1
ATOM 1566 O O . TYR A 1 207 ? -8.813 -1.718 13.012 1.00 85.62 207 TYR A O 1
ATOM 1574 N N . LEU A 1 208 ? -10.542 -0.876 11.867 1.00 89.44 208 LEU A N 1
ATOM 1575 C CA . LEU A 1 208 ? -10.495 0.422 12.542 1.00 89.44 208 LEU A CA 1
ATOM 1576 C C . LEU A 1 208 ? -10.984 0.337 13.985 1.00 89.44 208 LEU A C 1
ATOM 1578 O O . LEU A 1 208 ? -10.498 1.111 14.802 1.00 89.44 208 LEU A O 1
ATOM 1582 N N . GLY A 1 209 ? -11.873 -0.598 14.326 1.00 86.38 209 GLY A N 1
ATOM 1583 C CA . GLY A 1 209 ? -12.246 -0.872 15.713 1.00 86.38 209 GLY A CA 1
ATOM 1584 C C . GLY A 1 209 ? -11.036 -1.290 16.548 1.00 86.38 209 GLY A C 1
ATOM 1585 O O . GLY A 1 209 ? -10.806 -0.736 17.624 1.00 86.38 209 GLY A O 1
ATOM 1586 N N . TRP A 1 210 ? -10.194 -2.185 16.016 1.00 83.69 210 TRP A N 1
ATOM 1587 C CA . TRP A 1 210 ? -8.953 -2.598 16.677 1.00 83.69 210 TRP A CA 1
ATOM 1588 C C . TRP A 1 210 ? -7.984 -1.425 16.889 1.00 83.69 210 TRP A C 1
ATOM 1590 O O . TRP A 1 210 ? -7.512 -1.206 18.006 1.00 83.69 210 TRP A O 1
ATOM 1600 N N . PHE A 1 211 ? -7.733 -0.615 15.853 1.00 83.88 211 PHE A N 1
ATOM 1601 C CA . PHE A 1 211 ? -6.886 0.580 15.987 1.00 83.88 211 PHE A CA 1
ATOM 1602 C C . PHE A 1 211 ? -7.510 1.653 16.890 1.00 83.88 211 PHE A C 1
ATOM 1604 O O . PHE A 1 211 ? -6.793 2.337 17.621 1.00 83.88 211 PHE A O 1
ATOM 1611 N N . GLY A 1 212 ? -8.836 1.789 16.872 1.00 87.94 212 GLY A N 1
ATOM 1612 C CA . GLY A 1 212 ? -9.590 2.747 17.675 1.00 87.94 212 GLY A CA 1
ATOM 1613 C C . GLY A 1 212 ? -9.346 2.566 19.170 1.00 87.94 212 GLY A C 1
ATOM 1614 O O . GLY A 1 212 ? -9.147 3.559 19.869 1.00 87.94 212 GLY A O 1
ATOM 1615 N N . ARG A 1 213 ? -9.225 1.315 19.641 1.00 85.94 213 ARG A N 1
ATOM 1616 C CA . ARG A 1 213 ? -8.911 0.962 21.043 1.00 85.94 213 ARG A CA 1
ATOM 1617 C C . ARG A 1 213 ? -7.580 1.525 21.546 1.00 85.94 213 ARG A C 1
ATOM 1619 O O . ARG A 1 213 ? -7.436 1.792 22.737 1.00 85.94 213 ARG A O 1
ATOM 1626 N N . ALA A 1 214 ? -6.613 1.731 20.652 1.00 86.81 214 ALA A N 1
ATOM 1627 C CA . ALA A 1 214 ? -5.345 2.368 20.999 1.00 86.81 214 ALA A CA 1
ATOM 1628 C C . ALA A 1 214 ? -5.470 3.895 21.134 1.00 86.81 214 ALA A C 1
ATOM 1630 O O . ALA A 1 214 ? -4.657 4.523 21.816 1.00 86.81 214 ALA A O 1
ATOM 1631 N N . GLY A 1 215 ? -6.473 4.488 20.482 1.00 89.50 215 GLY A N 1
ATOM 1632 C CA . GLY A 1 215 ? -6.693 5.925 20.432 1.00 89.50 215 GLY A CA 1
ATOM 1633 C C . GLY A 1 215 ? -7.260 6.518 21.730 1.00 89.50 215 GLY A C 1
ATOM 1634 O O . GLY A 1 215 ? -7.874 5.810 22.533 1.00 89.50 215 GLY A O 1
ATOM 1635 N N . PRO A 1 216 ? -7.102 7.842 21.919 1.00 91.38 216 PRO A N 1
ATOM 1636 C CA . PRO A 1 216 ? -7.546 8.553 23.113 1.00 91.38 216 PRO A CA 1
ATOM 1637 C C . PRO A 1 216 ? -9.039 8.904 23.086 1.00 91.38 216 PRO A C 1
ATOM 1639 O O . PRO A 1 216 ? -9.541 9.488 24.038 1.00 91.38 216 PRO A O 1
ATOM 1642 N N . VAL A 1 217 ? -9.741 8.604 21.990 1.00 92.69 217 VAL A N 1
ATOM 1643 C CA . VAL A 1 217 ? -11.180 8.831 21.832 1.00 92.69 217 VAL A CA 1
ATOM 1644 C C . VAL A 1 217 ? -11.846 7.472 21.669 1.00 92.69 217 VAL A C 1
ATOM 1646 O O . VAL A 1 217 ? -11.537 6.763 20.712 1.00 92.69 217 VAL A O 1
ATOM 1649 N N . GLY A 1 218 ? -12.735 7.122 22.594 1.00 88.81 218 GLY A N 1
ATOM 1650 C CA . GLY A 1 218 ? -13.599 5.946 22.500 1.00 88.81 218 GLY A CA 1
ATOM 1651 C C . GLY A 1 218 ? -15.064 6.332 22.317 1.00 88.81 218 GLY A C 1
ATOM 1652 O O . GLY A 1 218 ? -15.453 7.473 22.579 1.00 88.81 218 GLY A O 1
ATOM 1653 N N . ARG A 1 219 ? -15.894 5.393 21.859 1.00 90.12 219 ARG A N 1
ATOM 1654 C CA . ARG A 1 219 ? -17.352 5.552 21.764 1.00 90.12 219 ARG A CA 1
ATOM 1655 C C . ARG A 1 219 ? -18.019 4.794 22.907 1.00 90.12 219 ARG A C 1
ATOM 1657 O O . ARG A 1 219 ? -18.072 3.566 22.879 1.00 90.12 219 ARG A O 1
ATOM 1664 N N . ARG A 1 220 ? -18.542 5.511 23.905 1.00 89.44 220 ARG A N 1
ATOM 1665 C CA . ARG A 1 220 ? -19.323 4.907 24.990 1.00 89.44 220 ARG A CA 1
ATOM 1666 C C . ARG A 1 220 ? -20.774 4.741 24.567 1.00 89.44 220 ARG A C 1
ATOM 1668 O O . ARG A 1 220 ? -21.416 5.713 24.164 1.00 89.44 220 ARG A O 1
ATOM 1675 N N . VAL A 1 221 ? -21.303 3.532 24.711 1.00 89.94 221 VAL A N 1
ATOM 1676 C CA . VAL A 1 221 ? -22.738 3.264 24.576 1.00 89.94 221 VAL A CA 1
ATOM 1677 C C . VAL A 1 221 ? -23.410 3.602 25.905 1.00 89.94 221 VAL A C 1
ATOM 1679 O O . VAL A 1 221 ? -23.024 3.098 26.955 1.00 89.94 221 VAL A O 1
ATOM 1682 N N . VAL A 1 222 ? -24.370 4.527 25.877 1.00 87.19 222 VAL A N 1
ATOM 1683 C CA . VAL A 1 222 ? -25.005 5.078 27.086 1.00 87.19 222 VAL A CA 1
ATOM 1684 C C . VAL A 1 222 ? -26.251 4.296 27.483 1.00 87.19 222 VAL A C 1
ATOM 1686 O O . VAL A 1 222 ? -26.601 4.285 28.660 1.00 87.19 222 VAL A O 1
ATOM 1689 N N . GLN A 1 223 ? -26.927 3.666 26.520 1.00 84.12 223 GLN A N 1
ATOM 1690 C CA . GLN A 1 223 ? -28.177 2.961 26.769 1.00 84.12 223 GLN A CA 1
ATOM 1691 C C . GLN A 1 223 ? -27.915 1.517 27.239 1.00 84.12 223 GLN A C 1
ATOM 1693 O O . GLN A 1 223 ? -27.397 0.722 26.453 1.00 84.12 223 GLN A O 1
ATOM 1698 N N . PRO A 1 224 ? -28.300 1.144 28.478 1.00 78.69 224 PRO A N 1
ATOM 1699 C CA . PRO A 1 224 ? -28.017 -0.183 29.034 1.00 78.69 224 PRO A CA 1
ATOM 1700 C C . PRO A 1 224 ? -28.704 -1.322 28.274 1.00 78.69 224 PRO A C 1
ATOM 1702 O O . PRO A 1 224 ? -28.176 -2.429 28.224 1.00 78.69 224 PRO A O 1
ATOM 1705 N N . ASP A 1 225 ? -29.851 -1.045 27.644 1.00 82.06 225 ASP A N 1
ATOM 1706 C CA . ASP A 1 225 ? -30.593 -2.034 26.854 1.00 82.06 225 ASP A CA 1
ATOM 1707 C C . ASP A 1 225 ? -29.777 -2.547 25.660 1.00 82.06 225 ASP A C 1
ATOM 1709 O O . ASP A 1 225 ? -29.905 -3.707 25.283 1.00 82.06 225 ASP A O 1
ATOM 1713 N N . ALA A 1 226 ? -28.899 -1.712 25.088 1.00 79.12 226 ALA A N 1
ATOM 1714 C CA . ALA A 1 226 ? -28.011 -2.121 24.000 1.00 79.12 226 ALA A CA 1
ATOM 1715 C C . ALA A 1 226 ? -26.924 -3.105 24.470 1.00 79.12 226 ALA A C 1
ATOM 1717 O O . ALA A 1 226 ? -26.405 -3.874 23.664 1.00 79.12 226 ALA A O 1
ATOM 1718 N N . CYS A 1 227 ? -26.601 -3.097 25.767 1.00 82.19 227 CYS A N 1
ATOM 1719 C CA . CYS A 1 227 ? -25.666 -4.030 26.396 1.00 82.19 227 CYS A CA 1
ATOM 1720 C C . CYS A 1 227 ? -26.358 -5.313 26.888 1.00 82.19 227 CYS A C 1
ATOM 1722 O O . CYS A 1 227 ? -25.684 -6.291 27.221 1.00 82.19 227 CYS A O 1
ATOM 1724 N N . ALA A 1 228 ? -27.695 -5.336 26.950 1.00 82.38 228 ALA A N 1
ATOM 1725 C CA . ALA A 1 228 ? -28.448 -6.472 27.461 1.00 82.38 228 ALA A CA 1
ATOM 1726 C C . ALA A 1 228 ? -28.295 -7.691 26.535 1.00 82.38 228 ALA A C 1
ATOM 1728 O O . ALA A 1 228 ? -28.778 -7.705 25.406 1.00 82.38 228 ALA A O 1
ATOM 1729 N N . GLY A 1 229 ? -27.626 -8.739 27.027 1.00 76.94 229 GLY A N 1
ATOM 1730 C CA . GLY A 1 229 ? -27.382 -9.956 26.247 1.00 76.94 229 GLY A CA 1
ATOM 1731 C C . GLY A 1 229 ? -26.249 -9.838 25.222 1.00 76.94 229 GLY A C 1
ATOM 1732 O O . GLY A 1 229 ? -26.166 -10.682 24.332 1.00 76.94 229 GLY A O 1
ATOM 1733 N N . CYS A 1 230 ? -25.382 -8.828 25.352 1.00 83.12 230 CYS A N 1
ATOM 1734 C CA . CYS A 1 230 ? -24.168 -8.699 24.551 1.00 83.12 230 CYS A CA 1
ATOM 1735 C C . CYS A 1 230 ? -23.248 -9.914 24.754 1.00 83.12 230 CYS A C 1
ATOM 1737 O O . CYS A 1 230 ? -22.924 -10.278 25.887 1.00 83.12 230 CYS A O 1
ATOM 1739 N N . ALA A 1 231 ? -22.792 -10.531 23.662 1.00 79.69 231 ALA A N 1
ATOM 1740 C CA . ALA A 1 231 ? -21.923 -11.702 23.721 1.00 79.69 231 ALA A CA 1
ATOM 1741 C C . ALA A 1 231 ? -20.461 -11.363 24.064 1.00 79.69 231 ALA A C 1
ATOM 1743 O O . ALA A 1 231 ? -19.670 -12.284 24.248 1.00 79.69 231 ALA A O 1
ATOM 1744 N N . GLU A 1 232 ? -20.100 -10.076 24.118 1.00 77.62 232 GLU A N 1
ATOM 1745 C CA . GLU A 1 232 ? -18.786 -9.605 24.591 1.00 77.62 232 GLU A CA 1
ATOM 1746 C C . GLU A 1 232 ? -18.701 -9.514 26.123 1.00 77.62 232 GLU A C 1
ATOM 1748 O O . GLU A 1 232 ? -17.642 -9.184 26.649 1.00 77.62 232 GLU A O 1
ATOM 1753 N N . GLU A 1 233 ? -19.807 -9.768 26.840 1.00 78.50 233 GLU A N 1
ATOM 1754 C CA . GLU A 1 233 ? -19.874 -9.675 28.308 1.00 78.50 233 GLU A CA 1
ATOM 1755 C C . GLU A 1 233 ? -19.356 -8.319 28.832 1.00 78.50 233 GLU A C 1
ATOM 1757 O O . GLU A 1 233 ? -18.670 -8.231 29.849 1.00 78.50 233 GLU A O 1
ATOM 1762 N N . CYS A 1 234 ? -19.659 -7.242 28.099 1.00 79.75 234 CYS A N 1
ATOM 1763 C CA . CYS A 1 234 ? -19.212 -5.896 28.437 1.00 79.75 234 CYS A CA 1
ATOM 1764 C C . CYS A 1 234 ? -19.909 -5.363 29.694 1.00 79.75 234 CYS A C 1
ATOM 1766 O O . CYS A 1 234 ? -21.094 -5.622 29.915 1.00 79.75 234 CYS A O 1
ATOM 1768 N N . ASP A 1 235 ? -19.200 -4.536 30.462 1.00 83.56 235 ASP A N 1
ATOM 1769 C CA . ASP A 1 235 ? -19.772 -3.815 31.597 1.00 83.56 235 ASP A CA 1
ATOM 1770 C C . ASP A 1 235 ? -20.749 -2.722 31.107 1.00 83.56 235 ASP A C 1
ATOM 1772 O O . ASP A 1 235 ? -20.317 -1.789 30.423 1.00 83.56 235 ASP A O 1
ATOM 1776 N N . PRO A 1 236 ? -22.055 -2.786 31.438 1.00 82.25 236 PRO A N 1
ATOM 1777 C CA . PRO A 1 236 ? -23.018 -1.752 31.062 1.00 82.25 236 PRO A CA 1
ATOM 1778 C C . PRO A 1 236 ? -22.692 -0.365 31.636 1.00 82.25 236 PRO A C 1
ATOM 1780 O O . PRO A 1 236 ? -23.081 0.644 31.044 1.00 82.25 236 PRO A O 1
ATOM 1783 N N . GLU A 1 237 ? -21.979 -0.285 32.764 1.00 83.62 237 GLU A N 1
ATOM 1784 C CA . GLU A 1 237 ? -21.564 0.990 33.358 1.00 83.62 237 GLU A CA 1
ATOM 1785 C C . GLU A 1 237 ? -20.350 1.597 32.639 1.00 83.62 237 GLU A C 1
ATOM 1787 O O . GLU A 1 237 ? -20.186 2.821 32.634 1.00 83.62 237 GLU A O 1
ATOM 1792 N N . HIS A 1 238 ? -19.554 0.783 31.943 1.00 85.56 238 HIS A N 1
ATOM 1793 C CA . HIS A 1 238 ? -18.330 1.205 31.253 1.00 85.56 238 HIS A CA 1
ATOM 1794 C C . HIS A 1 238 ? -18.175 0.549 29.867 1.00 85.56 238 HIS A C 1
ATOM 1796 O O . HIS A 1 238 ? -17.139 -0.010 29.515 1.00 85.56 238 HIS A O 1
ATOM 1802 N N . CYS A 1 239 ? -19.226 0.617 29.043 1.00 87.19 239 CYS A N 1
ATOM 1803 C CA . CYS A 1 239 ? -19.234 0.020 27.705 1.00 87.19 239 CYS A CA 1
ATOM 1804 C C . CYS A 1 239 ? -18.624 0.964 26.651 1.00 87.19 239 CYS A C 1
ATOM 1806 O O . CYS A 1 239 ? -19.347 1.705 25.973 1.00 87.19 239 CYS A O 1
ATOM 1808 N N . VAL A 1 240 ? -17.298 0.924 26.485 1.00 88.81 240 VAL A N 1
ATOM 1809 C CA . VAL A 1 240 ? -16.550 1.746 25.512 1.00 88.81 240 VAL A CA 1
ATOM 1810 C C . VAL A 1 240 ? -16.022 0.892 24.354 1.00 88.81 240 VAL A C 1
ATOM 1812 O O . VAL A 1 240 ? -15.342 -0.104 24.566 1.00 88.81 240 VAL A O 1
ATOM 1815 N N . ASP A 1 241 ? -16.330 1.280 23.111 1.00 87.38 241 ASP A N 1
ATOM 1816 C CA . ASP A 1 241 ? -15.922 0.593 21.869 1.00 87.38 241 ASP A CA 1
ATOM 1817 C C . ASP A 1 241 ? -16.225 -0.917 21.825 1.00 87.38 241 ASP A C 1
ATOM 1819 O O . ASP A 1 241 ? -15.536 -1.691 21.149 1.00 87.38 241 ASP A O 1
ATOM 1823 N N . CYS A 1 242 ? -17.283 -1.349 22.516 1.00 85.31 242 CYS A N 1
ATOM 1824 C CA . CYS A 1 242 ? -17.799 -2.706 22.379 1.00 85.31 242 CYS A CA 1
ATOM 1825 C C . CYS A 1 242 ? -18.337 -2.898 20.946 1.00 85.31 242 CYS A C 1
ATOM 1827 O O . CYS A 1 242 ? -19.267 -2.176 20.560 1.00 85.31 242 CYS A O 1
ATOM 1829 N N . PRO A 1 243 ? -17.801 -3.845 20.147 1.00 83.50 243 PRO A N 1
ATOM 1830 C CA . PRO A 1 243 ? -18.198 -4.015 18.746 1.00 83.50 243 PRO A CA 1
ATOM 1831 C C . PRO A 1 243 ? -19.689 -4.319 18.571 1.00 83.50 243 PRO A C 1
ATOM 1833 O O . PRO A 1 243 ? -20.336 -3.800 17.665 1.00 83.50 243 PRO A O 1
ATOM 1836 N N . GLU A 1 244 ? -20.251 -5.137 19.461 1.00 86.38 244 GLU A N 1
ATOM 1837 C CA . GLU A 1 244 ? -21.651 -5.551 19.403 1.00 86.38 244 GLU A CA 1
ATOM 1838 C C . GLU A 1 244 ? -22.601 -4.424 19.817 1.00 86.38 244 GLU A C 1
ATOM 1840 O O . GLU A 1 244 ? -23.478 -4.053 19.033 1.00 86.38 244 GLU A O 1
ATOM 1845 N N . CYS A 1 245 ? -22.377 -3.802 20.979 1.00 87.25 245 CYS A N 1
ATOM 1846 C CA . CYS A 1 245 ? -23.216 -2.696 21.447 1.00 87.25 245 CYS A CA 1
ATOM 1847 C C . CYS A 1 245 ? -23.172 -1.511 20.477 1.00 87.25 245 CYS A C 1
ATOM 1849 O O . CYS A 1 245 ? -24.188 -0.868 20.225 1.00 87.25 245 CYS A O 1
ATOM 1851 N N . THR A 1 246 ? -22.008 -1.244 19.880 1.00 86.75 246 THR A N 1
ATOM 1852 C CA . THR A 1 246 ? -21.865 -0.134 18.937 1.00 86.75 246 THR A CA 1
ATOM 1853 C C . THR A 1 246 ? -22.558 -0.397 17.602 1.00 86.75 246 THR A C 1
ATOM 1855 O O . THR A 1 246 ? -23.107 0.529 17.005 1.00 86.75 246 THR A O 1
ATOM 1858 N N . ALA A 1 247 ? -22.584 -1.650 17.139 1.00 85.50 247 ALA A N 1
ATOM 1859 C CA . ALA A 1 247 ? -23.313 -2.020 15.930 1.00 85.50 247 ALA A CA 1
ATOM 1860 C C . ALA A 1 247 ? -24.838 -1.868 16.097 1.00 85.50 247 ALA A C 1
ATOM 1862 O O . ALA A 1 247 ? -25.544 -1.642 15.111 1.00 85.50 247 ALA A O 1
ATOM 1863 N N . VAL A 1 248 ? -25.360 -1.989 17.322 1.00 85.06 248 VAL A N 1
ATOM 1864 C CA . VAL A 1 248 ? -26.791 -1.815 17.626 1.00 85.06 248 VAL A CA 1
ATOM 1865 C C . VAL A 1 248 ? -27.145 -0.353 17.900 1.00 85.06 248 VAL A C 1
ATOM 1867 O O . VAL A 1 248 ? -28.170 0.117 17.403 1.00 85.06 248 VAL A O 1
ATOM 1870 N N . ALA A 1 249 ? -26.303 0.354 18.657 1.00 83.19 249 ALA A N 1
ATOM 1871 C CA . ALA A 1 249 ? -26.605 1.673 19.199 1.00 83.19 249 ALA A CA 1
ATOM 1872 C C . ALA A 1 249 ? -26.872 2.724 18.111 1.00 83.19 249 ALA A C 1
ATOM 1874 O O . ALA A 1 249 ? -26.130 2.847 17.132 1.00 83.19 249 ALA A O 1
ATOM 1875 N N . THR A 1 250 ? -27.923 3.522 18.301 1.00 81.19 250 THR A N 1
ATOM 1876 C CA . THR A 1 250 ? -28.241 4.632 17.394 1.00 81.19 250 THR A CA 1
ATOM 1877 C C . THR A 1 250 ? -27.348 5.850 17.660 1.00 81.19 250 THR A C 1
ATOM 1879 O O . THR A 1 250 ? -26.683 5.951 18.691 1.00 81.19 250 THR A O 1
ATOM 1882 N N . SER A 1 251 ? -27.314 6.822 16.740 1.00 71.75 251 SER A N 1
ATOM 1883 C CA . SER A 1 251 ? -26.437 8.002 16.855 1.00 71.75 251 SER A CA 1
ATOM 1884 C C . SER A 1 251 ? -26.666 8.843 18.120 1.00 71.75 251 SER A C 1
ATOM 1886 O O . SER A 1 251 ? -25.778 9.592 18.511 1.00 71.75 251 SER A O 1
ATOM 1888 N N . GLY A 1 252 ? -27.845 8.750 18.747 1.00 78.50 252 GLY A N 1
ATOM 1889 C CA . GLY A 1 252 ? -28.164 9.441 20.004 1.00 78.50 252 GLY A CA 1
ATOM 1890 C C . GLY A 1 252 ? -27.753 8.678 21.269 1.00 78.50 252 GLY A C 1
ATOM 1891 O O . GLY A 1 252 ? -27.722 9.257 22.353 1.00 78.50 252 GLY A O 1
ATOM 1892 N N . GLU A 1 253 ? -27.421 7.396 21.136 1.00 83.94 253 GLU A N 1
ATOM 1893 C CA . GLU A 1 253 ? -27.122 6.478 22.242 1.00 83.94 253 GLU A CA 1
ATOM 1894 C C . GLU A 1 253 ? -25.616 6.302 22.465 1.00 83.94 253 GLU A C 1
ATOM 1896 O O . GLU A 1 253 ? -25.196 5.586 23.374 1.00 83.94 253 GLU A O 1
ATOM 1901 N N . GLN A 1 254 ? -24.798 6.972 21.651 1.00 86.94 254 GLN A N 1
ATOM 1902 C CA . GLN A 1 254 ? -23.344 6.936 21.716 1.00 86.94 254 GLN A CA 1
ATOM 1903 C C . GLN A 1 254 ? -22.803 8.299 22.130 1.00 86.94 254 GLN A C 1
ATOM 1905 O O . GLN A 1 254 ? -23.253 9.341 21.647 1.00 86.94 254 GLN A O 1
ATOM 1910 N N . ARG A 1 255 ? -21.803 8.303 23.008 1.00 89.31 255 ARG A N 1
ATOM 1911 C CA . ARG A 1 255 ? -21.077 9.515 23.390 1.00 89.31 255 ARG A CA 1
ATOM 1912 C C . ARG A 1 255 ? -19.578 9.308 23.196 1.00 89.31 255 ARG A C 1
ATOM 1914 O O . ARG A 1 255 ? -19.059 8.278 23.622 1.00 89.31 255 ARG A O 1
ATOM 1921 N N . PRO A 1 256 ? -18.873 10.253 22.550 1.00 91.06 256 PRO A N 1
ATOM 1922 C CA . PRO A 1 256 ? -17.423 10.209 22.503 1.00 91.06 256 PRO A CA 1
ATOM 1923 C C . PRO A 1 256 ? -16.866 10.491 23.900 1.00 91.06 256 PRO A C 1
ATOM 1925 O O . PRO A 1 256 ? -17.256 11.468 24.540 1.00 91.06 256 PRO A O 1
ATOM 1928 N N . GLU A 1 257 ? -15.938 9.659 24.353 1.00 90.75 257 GLU A N 1
ATOM 1929 C CA . GLU A 1 257 ? -15.250 9.819 25.631 1.00 90.75 257 GLU A CA 1
ATOM 1930 C C . GLU A 1 257 ? -13.740 9.855 25.441 1.00 90.75 257 GLU A C 1
ATOM 1932 O O . GLU A 1 257 ? -13.180 9.182 24.572 1.00 90.75 257 GLU A O 1
ATOM 1937 N N . LEU A 1 258 ? -13.082 10.673 26.262 1.00 92.19 258 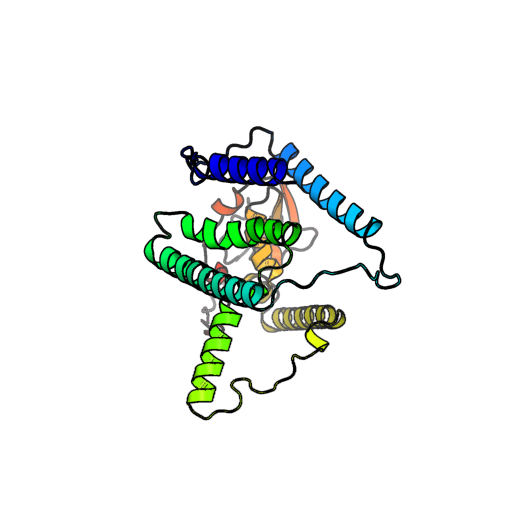LEU A N 1
ATOM 1938 C CA . LEU A 1 258 ? -11.632 10.738 26.302 1.00 92.19 258 LEU A CA 1
ATOM 1939 C C . LEU A 1 258 ? -11.103 9.664 27.245 1.00 92.19 258 LEU A C 1
ATOM 1941 O O . LEU A 1 258 ? -11.535 9.565 28.391 1.00 92.19 258 LEU A O 1
ATOM 1945 N N . ARG A 1 259 ? -10.113 8.916 26.774 1.00 88.19 259 ARG A N 1
ATOM 1946 C CA . ARG A 1 259 ? -9.370 7.933 27.559 1.00 88.19 259 ARG A CA 1
ATOM 1947 C C . ARG A 1 259 ? -7.867 8.104 27.352 1.00 88.19 259 ARG A C 1
ATOM 1949 O O . ARG A 1 259 ? -7.442 8.684 26.347 1.00 88.19 259 ARG A O 1
ATOM 1956 N N . PRO A 1 260 ? -7.030 7.613 28.276 1.00 88.94 260 PRO A N 1
ATOM 1957 C CA . PRO A 1 260 ? -5.604 7.510 28.018 1.00 88.94 260 PRO A CA 1
ATOM 1958 C C . PRO A 1 260 ? -5.326 6.576 26.830 1.00 88.94 260 PRO A C 1
ATOM 1960 O O . PRO A 1 260 ? -6.109 5.687 26.502 1.00 88.94 260 PRO A O 1
ATOM 1963 N N . TRP A 1 261 ? -4.192 6.781 26.167 1.00 85.00 261 TRP A N 1
ATOM 1964 C CA . TRP A 1 261 ? -3.784 5.938 25.045 1.00 85.00 261 TRP A CA 1
ATOM 1965 C C . TRP A 1 261 ? -3.626 4.479 25.485 1.00 85.00 261 TRP A C 1
ATOM 1967 O O . TRP A 1 261 ? -3.144 4.210 26.585 1.00 85.00 261 TRP A O 1
ATOM 1977 N N . PHE A 1 262 ? -3.987 3.549 24.600 1.00 82.69 262 PHE A N 1
ATOM 1978 C CA . PHE A 1 262 ? -3.855 2.095 24.778 1.00 82.69 262 PHE A CA 1
ATOM 1979 C C . PHE A 1 262 ? -4.700 1.442 25.886 1.00 82.69 262 PHE A C 1
ATOM 1981 O O . PHE A 1 262 ? -4.766 0.215 25.910 1.00 82.69 262 PHE A O 1
ATOM 1988 N N . THR A 1 263 ? -5.393 2.186 26.757 1.00 84.88 263 THR A N 1
ATOM 1989 C CA . THR A 1 263 ? -6.196 1.577 27.842 1.00 84.88 263 THR A CA 1
ATOM 1990 C C . THR A 1 263 ? -7.388 0.777 27.318 1.00 84.88 263 THR A C 1
ATOM 1992 O O . THR A 1 263 ? -7.765 -0.221 27.923 1.00 84.88 263 THR A O 1
ATOM 1995 N N . GLY A 1 264 ? -7.917 1.124 26.141 1.00 81.19 264 GLY A N 1
ATOM 1996 C CA . GLY A 1 264 ? -8.970 0.342 25.485 1.00 81.19 264 GLY A CA 1
ATOM 1997 C C . GLY A 1 264 ? -8.526 -1.060 25.042 1.00 81.19 264 GLY A C 1
ATOM 1998 O O . GLY A 1 264 ? -9.368 -1.897 24.735 1.00 81.19 264 GLY A O 1
ATOM 1999 N N . LEU A 1 265 ? -7.218 -1.354 25.006 1.00 79.44 265 LEU A N 1
ATOM 2000 C CA . LEU A 1 265 ? -6.712 -2.705 24.723 1.00 79.44 265 LEU A CA 1
ATOM 2001 C C . LEU A 1 265 ? -6.782 -3.626 25.950 1.00 79.44 265 LEU A C 1
ATOM 2003 O O . LEU A 1 265 ? -6.858 -4.839 25.781 1.00 79.44 265 LEU A O 1
ATOM 2007 N N . SER A 1 266 ? -6.757 -3.072 27.169 1.00 74.75 266 SER A N 1
ATOM 2008 C CA . SER A 1 266 ? -6.831 -3.849 28.418 1.00 74.75 266 SER A CA 1
ATOM 2009 C C . SER A 1 266 ? -8.255 -4.181 28.864 1.00 74.75 266 SER A C 1
ATOM 2011 O O . SER A 1 266 ? -8.433 -5.022 29.736 1.00 74.75 266 SER A O 1
ATOM 2013 N N . GLU A 1 267 ? -9.261 -3.539 28.271 1.00 66.38 267 GLU A N 1
ATOM 2014 C CA . GLU A 1 267 ? -10.681 -3.718 28.610 1.00 66.38 267 GLU A CA 1
ATOM 2015 C C . GLU A 1 267 ? -11.322 -4.919 27.882 1.00 66.38 267 GLU A C 1
ATOM 2017 O O . GLU A 1 267 ? -12.500 -5.211 28.068 1.00 66.38 267 GLU A O 1
ATOM 2022 N N . VAL A 1 268 ? -10.558 -5.642 27.055 1.00 58.00 268 VAL A N 1
ATOM 2023 C CA . VAL A 1 268 ? -11.059 -6.769 26.256 1.00 58.00 268 VAL A CA 1
ATOM 2024 C C . VAL A 1 268 ? -10.981 -8.066 27.069 1.00 58.00 268 VAL A C 1
ATOM 2026 O O . VAL A 1 268 ? -9.898 -8.606 27.286 1.00 58.00 268 VAL A O 1
ATOM 2029 N N . SER A 1 269 ? -12.133 -8.588 27.493 1.00 52.53 269 SER A N 1
ATOM 2030 C CA . SER A 1 269 ? -12.255 -9.848 28.247 1.00 52.53 269 SER A CA 1
ATOM 2031 C C . SER A 1 269 ? -12.067 -11.102 27.378 1.00 52.53 269 SER A C 1
ATOM 2033 O O . SER A 1 269 ? -11.606 -12.129 27.877 1.00 52.53 269 SER A O 1
ATOM 2035 N N . HIS A 1 270 ? -12.331 -11.023 26.067 1.00 53.06 270 HIS A N 1
ATOM 2036 C CA . HIS A 1 270 ? -12.155 -12.136 25.132 1.00 53.06 270 HIS A CA 1
ATOM 2037 C C . HIS A 1 270 ? -11.526 -11.692 23.808 1.00 53.06 270 HIS A C 1
ATOM 2039 O O . HIS A 1 270 ? -12.201 -11.194 22.914 1.00 53.06 270 HIS A O 1
ATOM 2045 N N . ALA A 1 271 ? -10.228 -11.955 23.637 1.00 48.97 271 ALA A N 1
ATOM 2046 C CA . ALA A 1 271 ? -9.617 -12.008 22.310 1.00 48.97 271 ALA A CA 1
ATOM 2047 C C . ALA A 1 271 ? -10.113 -13.282 21.601 1.00 48.97 271 ALA A C 1
ATOM 2049 O O . ALA A 1 271 ? -9.496 -14.348 21.676 1.00 48.97 271 ALA A O 1
ATOM 2050 N N . GLY A 1 272 ? -11.294 -13.207 20.989 1.00 46.22 272 GLY A N 1
ATOM 2051 C CA . GLY A 1 272 ? -11.819 -14.288 20.163 1.00 46.22 272 GLY A CA 1
ATOM 2052 C C . GLY A 1 272 ? -10.957 -14.459 18.912 1.00 46.22 272 GLY A C 1
ATOM 2053 O O . GLY A 1 272 ? -10.502 -13.486 18.323 1.00 46.22 272 GLY A O 1
ATOM 2054 N N . TRP A 1 273 ? -10.758 -15.697 18.454 1.00 40.62 273 TRP A N 1
ATOM 2055 C CA . TRP A 1 273 ? -10.043 -16.003 17.201 1.00 40.62 273 TRP A CA 1
ATOM 2056 C C . TRP A 1 273 ? -10.660 -15.336 15.953 1.00 40.62 273 TRP A C 1
ATOM 2058 O O . TRP A 1 273 ? -10.022 -15.272 14.904 1.00 40.62 273 TRP A O 1
ATOM 2068 N N . SER A 1 274 ? -11.874 -14.798 16.076 1.00 47.69 274 SER A N 1
ATOM 2069 C CA . SER A 1 274 ? -12.523 -13.896 15.123 1.00 47.69 274 SER A CA 1
ATOM 2070 C C . SER A 1 274 ? -11.762 -12.578 14.897 1.00 47.69 274 SER A C 1
ATOM 2072 O O . SER A 1 274 ? -11.853 -12.036 13.802 1.00 47.69 274 SER A O 1
ATOM 2074 N N . ASP A 1 275 ? -10.935 -12.118 15.844 1.00 47.28 275 ASP A N 1
ATOM 2075 C CA . ASP A 1 275 ? -10.124 -10.893 15.711 1.00 47.28 275 ASP A CA 1
ATOM 2076 C C . ASP A 1 275 ? -8.868 -11.090 14.837 1.00 47.28 275 ASP A C 1
ATOM 2078 O O . ASP A 1 275 ? -8.307 -10.130 14.311 1.00 47.28 275 ASP A O 1
ATOM 2082 N N . ALA A 1 276 ? -8.424 -12.338 14.649 1.00 43.78 276 ALA A N 1
ATOM 2083 C CA . ALA A 1 276 ? -7.285 -12.699 13.794 1.00 43.78 276 ALA A CA 1
ATOM 2084 C C . ALA A 1 276 ? -7.711 -13.362 12.469 1.00 43.78 276 ALA A C 1
ATOM 2086 O O . ALA A 1 276 ? -6.868 -13.682 11.628 1.00 43.78 276 ALA A O 1
ATOM 2087 N N . GLY A 1 277 ? -9.016 -13.579 12.277 1.00 41.19 277 GLY A N 1
ATOM 2088 C CA . GLY A 1 277 ? -9.605 -14.339 11.178 1.00 41.19 277 GLY A CA 1
ATOM 2089 C C . GLY A 1 277 ? -9.671 -13.588 9.851 1.00 41.19 277 GLY A C 1
ATOM 2090 O O . GLY A 1 277 ? -10.718 -13.554 9.211 1.00 41.19 277 GLY A O 1
ATOM 2091 N N . PHE A 1 278 ? -8.563 -13.008 9.393 1.00 44.97 278 PHE A N 1
ATOM 2092 C CA . PHE A 1 278 ? -8.456 -12.593 8.000 1.00 44.97 278 PHE A CA 1
ATOM 2093 C C . PHE A 1 278 ? -8.257 -13.861 7.151 1.00 44.97 278 PHE A C 1
ATOM 2095 O O . PHE A 1 278 ? -7.144 -14.359 7.024 1.00 44.97 278 PHE A O 1
ATOM 2102 N N . ILE A 1 279 ? -9.347 -14.365 6.557 1.00 40.88 279 ILE A N 1
ATOM 2103 C CA . ILE A 1 279 ? -9.391 -15.430 5.530 1.00 40.88 279 ILE A CA 1
ATOM 2104 C C . ILE A 1 279 ? -9.377 -16.878 6.070 1.00 40.88 279 ILE A C 1
ATOM 2106 O O . ILE A 1 279 ? -8.362 -17.556 5.990 1.00 40.88 279 ILE A O 1
ATOM 2110 N N . VAL A 1 280 ? -10.544 -17.412 6.464 1.00 34.12 280 VAL A N 1
ATOM 2111 C CA . VAL A 1 280 ? -10.942 -18.813 6.172 1.00 34.12 280 VAL A CA 1
ATOM 2112 C C . VAL A 1 280 ? -12.476 -18.885 6.064 1.00 34.12 280 VAL A C 1
ATOM 2114 O O . VAL A 1 280 ? -13.155 -18.598 7.048 1.00 34.12 280 VAL A O 1
ATOM 2117 N N . PRO A 1 281 ? -13.075 -19.297 4.929 1.00 48.75 281 PRO A N 1
ATOM 2118 C CA . PRO A 1 281 ? -14.517 -19.469 4.835 1.00 48.75 281 PRO A CA 1
ATOM 2119 C C . PRO A 1 281 ? -14.906 -20.913 5.175 1.00 48.75 281 PRO A C 1
ATOM 2121 O O . PRO A 1 281 ? -15.392 -21.618 4.306 1.00 48.75 281 PRO A O 1
ATOM 2124 N N . THR A 1 282 ? -14.700 -21.393 6.404 1.00 35.72 282 THR A N 1
ATOM 2125 C CA . THR A 1 282 ? -15.254 -22.694 6.834 1.00 35.72 282 THR A CA 1
ATOM 2126 C C . THR A 1 282 ? -15.346 -22.772 8.356 1.00 35.72 282 THR A C 1
ATOM 2128 O O . THR A 1 282 ? -14.339 -22.964 9.024 1.00 35.72 282 THR A O 1
ATOM 2131 N N . THR A 1 283 ? -16.543 -22.605 8.911 1.00 31.50 283 THR A N 1
ATOM 2132 C CA . THR A 1 283 ? -17.377 -23.683 9.477 1.00 31.50 283 THR A CA 1
ATOM 2133 C C . THR A 1 283 ? -18.436 -23.032 10.354 1.00 31.50 283 THR A C 1
ATOM 2135 O O . THR A 1 283 ? -18.129 -22.388 11.355 1.00 31.50 283 THR A O 1
ATOM 2138 N N . ALA A 1 284 ? -19.693 -23.215 9.964 1.00 38.94 284 ALA A N 1
ATOM 2139 C CA . ALA A 1 284 ? -20.831 -22.943 10.818 1.00 38.94 284 ALA A CA 1
ATOM 2140 C C . ALA A 1 284 ? -20.707 -23.775 12.103 1.00 38.94 284 ALA A C 1
ATOM 2142 O O . ALA A 1 284 ? -20.713 -25.002 12.057 1.00 38.94 284 ALA A O 1
ATOM 2143 N N . SER A 1 285 ? -20.617 -23.099 13.243 1.00 30.73 285 SER A N 1
ATOM 2144 C CA . SER A 1 285 ? -20.923 -23.685 14.544 1.00 30.73 285 SER A CA 1
ATOM 2145 C C . SER A 1 285 ? -22.288 -23.133 14.963 1.00 30.73 285 SER A C 1
ATOM 2147 O O . SER A 1 285 ? -22.360 -21.958 15.335 1.00 30.73 285 SER A O 1
ATOM 2149 N N . PRO A 1 286 ? -23.377 -23.916 14.908 1.00 38.56 286 PRO A N 1
ATOM 2150 C CA . PRO A 1 286 ? -24.647 -23.481 15.470 1.00 38.56 286 PRO A CA 1
ATOM 2151 C C . PRO A 1 286 ? -24.510 -23.410 16.998 1.00 38.56 286 PRO A C 1
ATOM 2153 O O . PRO A 1 286 ? -24.276 -24.427 17.648 1.00 38.56 286 PRO A O 1
ATOM 2156 N N . ARG A 1 287 ? -24.643 -22.213 17.589 1.00 41.25 287 ARG A N 1
ATOM 2157 C CA . ARG A 1 287 ? -24.885 -22.105 19.037 1.00 41.25 287 ARG A CA 1
ATOM 2158 C C . ARG A 1 287 ? -26.348 -22.471 19.324 1.00 41.25 287 ARG A C 1
ATOM 2160 O O . ARG A 1 287 ? -27.225 -22.053 18.564 1.00 41.25 287 ARG A O 1
ATOM 2167 N N . PRO A 1 288 ? -26.628 -23.239 20.390 1.00 33.97 288 PRO A N 1
ATOM 2168 C CA . PRO A 1 288 ? -27.989 -23.588 20.773 1.00 33.97 288 PRO A CA 1
ATOM 2169 C C . PRO A 1 288 ? -28.723 -22.364 21.351 1.00 33.97 288 PRO A C 1
ATOM 2171 O O . PRO A 1 288 ? -28.075 -21.463 21.890 1.00 33.97 288 PRO A O 1
ATOM 2174 N N . PRO A 1 289 ? -30.065 -22.323 21.279 1.00 37.28 289 PRO A N 1
ATOM 2175 C CA . PRO A 1 289 ? -30.845 -21.257 21.890 1.00 37.28 289 PRO A CA 1
ATOM 2176 C C . PRO A 1 289 ? -30.761 -21.380 23.416 1.00 37.28 289 PRO A C 1
ATOM 2178 O O . PRO A 1 289 ? -31.274 -22.333 24.002 1.00 37.28 289 PRO A O 1
ATOM 2181 N N . SER A 1 290 ? -30.111 -20.421 24.078 1.00 40.34 290 SER A N 1
ATOM 2182 C CA . SER A 1 290 ? -30.219 -20.278 25.529 1.00 40.34 290 SER A CA 1
ATOM 2183 C C . SER A 1 290 ? -31.618 -19.761 25.858 1.00 40.34 290 SER A C 1
ATOM 2185 O O . SER A 1 290 ? -32.019 -18.692 25.396 1.00 40.34 290 SER A O 1
ATOM 2187 N N . GLY A 1 291 ? -32.354 -20.583 26.601 1.00 32.88 291 GLY A N 1
ATOM 2188 C CA . GLY A 1 291 ? -33.782 -20.476 26.848 1.00 32.88 291 GLY A CA 1
ATOM 2189 C C . GLY A 1 291 ? -34.273 -19.141 27.403 1.00 32.88 291 GLY A C 1
ATOM 2190 O O . GLY A 1 291 ? -33.594 -18.434 28.147 1.00 32.88 291 GLY A O 1
ATOM 2191 N N . GLN A 1 292 ? -35.527 -18.874 27.041 1.00 34.22 292 GLN A N 1
ATOM 2192 C CA . GLN A 1 292 ? -36.445 -17.960 27.704 1.00 34.22 292 GLN A CA 1
ATOM 2193 C C . GLN A 1 292 ? -36.380 -18.152 29.225 1.00 34.22 292 GLN A C 1
ATOM 2195 O O . GLN A 1 292 ? -36.599 -19.254 29.726 1.00 34.22 292 GLN A O 1
ATOM 2200 N N . ARG A 1 293 ? -36.102 -17.068 29.954 1.00 35.34 293 ARG A N 1
ATOM 2201 C CA . ARG A 1 293 ? -36.464 -16.965 31.367 1.00 35.34 293 ARG A CA 1
ATOM 2202 C C . ARG A 1 293 ? -37.943 -16.587 31.423 1.00 35.34 293 ARG A C 1
ATOM 2204 O O . ARG A 1 293 ? -38.307 -15.508 30.960 1.00 35.34 293 ARG A O 1
ATOM 2211 N N . SER A 1 294 ? -38.759 -17.493 31.946 1.00 34.72 294 SER A N 1
ATOM 2212 C CA . SER A 1 294 ? -39.971 -17.163 32.701 1.00 34.72 294 SER A CA 1
ATOM 2213 C C . SER A 1 294 ? -39.613 -17.128 34.177 1.00 34.72 294 SER A C 1
ATOM 2215 O O . SER A 1 294 ? -38.938 -18.102 34.592 1.00 34.72 294 SER A O 1
#

pLDDT: mean 79.68, std 16.73, range [30.73, 97.69]

Secondary structure (DSSP, 8-state):
-HHHHHHHHHHHHHHHH-------TTSSS----SS-HHHHHHHHHHHHHHHHHHHHHH-------------PPPHHHHHHHHHHHHHHHHHHHHHHHHHHHHHTTT-SHHIIIIIIIIIIIHHHHHHHH---HHHH-HHHHHHHHHHHHHHHTT-S-SS--PPP-GGGGSHHHHHHHHHHHHHHHHHHHHHH-HHHHHHHT-HHHHHHHHHHTTSSEEEEE--GGGGTT-TT---TTS-BS-HHHHHH--TTSEEEEE--TTGGGTT-S---GGGS-SS------PPP------

Radius of gyration: 28.35 Å; chains: 1; bounding box: 86×51×60 Å

Sequence (294 aa):
MRVAAAATAAWLAISAIAPLPATGHALGGVFTLPVPLALYLAGAGAVVAASFVVAVVVVRPGGRIPHYPTRPILPETARRGSLLLRWLGMVWWFGAIAIGLVISQVSPAPAVLFWILIWVGLPIVTVLLGNPWPSLSPFRALFGLLERVSRWAGFDRLDLGLRYPAVLGAPHTVALLMGSYTVVTLIGIFLFGRVGWLRNAELFEVYLGWFGRAGPVGRRVVQPDACAGCAEECDPEHCVDCPECTAVATSGEQRPELRPWFTGLSEVSHAGWSDAGFIVPTTASPRPPSGQRS

Foldseek 3Di:
DVVVVVVVVVVVVVVVPDPPPPPPVPFDDDDDDPDDPVVVVVVVVVVVVVVVVCCVVVDDPDDPDDDDDDDDDDPVVVVVVLQVLLVVLQCLVVVLVVCCVPPVVPGCSNCCSPPCCVPPVQVVCCVVPNHSCCSSPPVNSVVVVVQVVCVVVPHPDPDPPDDDPVCCVDPVVVVVVVVVLVVVLVVQCVPLNQLRCLCQPNPCSLVVLVVVLQDQKWKQQQDLVLVVPDPQVADSVGRTSRSRSVSPGDPVRIDIDGDPGNPSVVRRPDPPCSSVPPDDPDDDDDDDDPDDDD